Protein AF-A0A2V1E0P8-F1 (afdb_monomer)

Secondary structure (DSSP, 8-state):
-PPPP-PPP-----PPPHHHHHHHHHHHHHHHHHHHHHHH-TT--TTSPPHHHHHT-SSHHHHHHHHHHHTTS--S-----------PEEHHHHHTS-SSPPP--SS-TTS--SSTT-HHHHHHHHHTSSS--SEE---TTTS-----SGGGTSTTSTTS---PPP----PPPHHHHHHHHHHHHHHHHHHHHS-------TTPPPBHHHHHHHHHHHHT-TTTTSS---TTTHHHHHHHHHHHHHHHHHTHHHHHHHHHHTT-B-SSHHHHHHHHHHHHHHHIIIIIS---HHHHHHHHHHHHH---SSEEEEEETTEEEEEETTTTEEEETTEEEE-PPPPP-

Structure (mmCIF, N/CA/C/O backbone):
data_AF-A0A2V1E0P8-F1
#
_entry.id   AF-A0A2V1E0P8-F1
#
loop_
_atom_site.group_PDB
_atom_site.id
_atom_site.type_symbol
_atom_site.label_atom_id
_atom_site.label_alt_id
_atom_site.label_comp_id
_atom_site.label_asym_id
_atom_site.label_entity_id
_atom_site.label_seq_id
_atom_site.pdbx_PDB_ins_code
_atom_site.Cartn_x
_atom_site.Cartn_y
_atom_site.Cartn_z
_atom_site.occupancy
_atom_site.B_iso_or_equiv
_atom_site.auth_seq_id
_atom_site.auth_comp_id
_atom_site.auth_asym_id
_atom_site.auth_atom_id
_atom_site.pdbx_PDB_model_num
ATOM 1 N N . MET A 1 1 ? 39.609 23.978 -67.289 1.00 44.44 1 MET A N 1
ATOM 2 C CA . MET A 1 1 ? 39.449 23.777 -65.832 1.00 44.44 1 MET A CA 1
ATOM 3 C C . MET A 1 1 ? 38.015 24.128 -65.465 1.00 44.44 1 MET A C 1
ATOM 5 O O . MET A 1 1 ? 37.629 25.251 -65.765 1.00 44.44 1 MET A O 1
ATOM 9 N N . PRO A 1 2 ? 37.214 23.199 -64.917 1.00 39.66 2 PRO A N 1
ATOM 10 C CA . PRO A 1 2 ? 35.843 23.496 -64.511 1.00 39.66 2 PRO A CA 1
ATOM 11 C C . PRO A 1 2 ? 35.827 24.221 -63.148 1.00 39.66 2 PRO A C 1
ATOM 13 O O . PRO A 1 2 ? 36.823 24.153 -62.417 1.00 39.66 2 PRO A O 1
ATOM 16 N N . PRO A 1 3 ? 34.738 24.928 -62.792 1.00 48.72 3 PRO A N 1
ATOM 17 C CA . PRO A 1 3 ? 34.651 25.651 -61.532 1.00 48.72 3 PRO A CA 1
ATOM 18 C C . PRO A 1 3 ? 34.477 24.669 -60.370 1.00 48.72 3 PRO A C 1
ATOM 20 O O . PRO A 1 3 ? 33.721 23.707 -60.460 1.00 48.72 3 PRO A O 1
ATOM 23 N N . ARG A 1 4 ? 35.198 24.916 -59.272 1.00 48.12 4 ARG A N 1
ATOM 24 C CA . ARG A 1 4 ? 35.066 24.164 -58.020 1.00 48.12 4 ARG A CA 1
ATOM 25 C C . ARG A 1 4 ? 33.712 24.459 -57.377 1.00 48.12 4 ARG A C 1
ATOM 27 O O . ARG A 1 4 ? 33.455 25.605 -57.004 1.00 48.12 4 ARG A O 1
ATOM 34 N N . ASP A 1 5 ? 32.915 23.414 -57.185 1.00 51.94 5 ASP A N 1
ATOM 35 C CA . ASP A 1 5 ? 31.720 23.438 -56.347 1.00 51.94 5 ASP A CA 1
ATOM 36 C C . ASP A 1 5 ? 32.076 23.860 -54.917 1.00 51.94 5 ASP A C 1
ATOM 38 O O . ASP A 1 5 ? 32.884 23.230 -54.225 1.00 51.94 5 ASP A O 1
ATOM 42 N N . LYS A 1 6 ? 31.464 24.957 -54.467 1.00 50.69 6 LYS A N 1
ATOM 43 C CA . LYS A 1 6 ? 31.493 25.377 -53.067 1.00 50.69 6 LYS A CA 1
ATOM 44 C C . LYS A 1 6 ? 30.570 24.441 -52.289 1.00 50.69 6 LYS A C 1
ATOM 46 O O . LYS A 1 6 ? 29.354 24.572 -52.369 1.00 50.69 6 LYS A O 1
ATOM 51 N N . LYS A 1 7 ? 31.149 23.499 -51.538 1.00 45.78 7 LYS A N 1
ATOM 52 C CA . LYS A 1 7 ? 30.407 22.716 -50.542 1.00 45.78 7 LYS A CA 1
ATOM 53 C C . LYS A 1 7 ? 29.785 23.671 -49.522 1.00 45.78 7 LYS A C 1
ATOM 55 O O . LYS A 1 7 ? 30.507 24.384 -48.827 1.00 45.78 7 LYS A O 1
ATOM 60 N N . SER A 1 8 ? 28.458 23.667 -49.444 1.00 39.22 8 SER A N 1
ATOM 61 C CA . SER A 1 8 ? 27.704 24.298 -48.363 1.00 39.22 8 SER A CA 1
ATOM 62 C C . SER A 1 8 ? 28.155 23.720 -47.016 1.00 39.22 8 SER A C 1
ATOM 64 O O . SER A 1 8 ? 28.383 22.508 -46.931 1.00 39.22 8 SER A O 1
ATOM 66 N N . PRO A 1 9 ? 28.301 24.545 -45.966 1.00 38.34 9 PRO A N 1
ATOM 67 C CA . PRO A 1 9 ? 28.671 24.053 -44.649 1.00 38.34 9 PRO A CA 1
ATOM 68 C C . PRO A 1 9 ? 27.561 23.131 -44.139 1.00 38.34 9 PRO A C 1
ATOM 70 O O . PRO A 1 9 ? 26.406 23.541 -44.026 1.00 38.34 9 PRO A O 1
ATOM 73 N N . GLN A 1 10 ? 27.910 21.872 -43.863 1.00 40.19 10 GLN A N 1
ATOM 74 C CA . GLN A 1 10 ? 27.049 20.984 -43.092 1.00 40.19 10 GLN A CA 1
ATOM 75 C C . GLN A 1 10 ? 26.838 21.633 -41.724 1.00 40.19 10 GLN A C 1
ATOM 77 O O . GLN A 1 10 ? 27.786 21.817 -40.961 1.00 40.19 10 GLN A O 1
ATOM 82 N N . LEU A 1 11 ? 25.593 22.023 -41.451 1.00 33.50 11 LEU A N 1
ATOM 83 C CA . LEU A 1 11 ? 25.146 22.415 -40.124 1.00 33.50 11 LEU A CA 1
ATOM 84 C C . LEU A 1 11 ? 25.342 21.210 -39.206 1.00 33.50 11 LEU A C 1
ATOM 86 O O . LEU A 1 11 ? 24.608 20.228 -39.296 1.00 33.50 11 LEU A O 1
ATOM 90 N N . SER A 1 12 ? 26.371 21.293 -38.364 1.00 40.06 12 SER A N 1
ATOM 91 C CA . SER A 1 12 ? 26.571 20.405 -37.228 1.00 40.06 12 SER A CA 1
ATOM 92 C C . SER A 1 12 ? 25.287 20.416 -36.408 1.00 40.06 12 SER A C 1
ATOM 94 O O . SER A 1 12 ? 24.910 21.451 -35.858 1.00 40.06 12 SER A O 1
ATOM 96 N N . THR A 1 13 ? 24.588 19.287 -36.367 1.00 38.19 13 THR A N 1
ATOM 97 C CA . THR A 1 13 ? 23.489 19.048 -35.436 1.00 38.19 13 THR A CA 1
ATOM 98 C C . THR A 1 13 ? 24.049 19.208 -34.031 1.00 38.19 13 THR A C 1
ATOM 100 O O . THR A 1 13 ? 24.744 18.326 -33.540 1.00 38.19 13 THR A O 1
ATOM 103 N N . CYS A 1 14 ? 23.818 20.370 -33.413 1.00 38.59 14 CYS A N 1
ATOM 104 C CA . CYS A 1 14 ? 24.026 20.557 -31.985 1.00 38.59 14 CYS A CA 1
ATOM 105 C C . CYS A 1 14 ? 23.161 19.522 -31.270 1.00 38.59 14 CYS A C 1
ATOM 107 O O . CYS A 1 14 ? 21.942 19.682 -31.185 1.00 38.59 14 CYS A O 1
ATOM 109 N N . GLU A 1 15 ? 23.785 18.444 -30.805 1.00 47.19 15 GLU A N 1
ATOM 110 C CA . GLU A 1 15 ? 23.153 17.523 -29.878 1.00 47.19 15 GLU A CA 1
ATOM 111 C C . GLU A 1 15 ? 22.715 18.335 -28.659 1.00 47.19 15 GLU A C 1
ATOM 113 O O . GLU A 1 15 ? 23.483 19.111 -28.081 1.00 47.19 15 GLU A O 1
ATOM 118 N N . LEU A 1 16 ? 21.426 18.244 -28.334 1.00 50.78 16 LEU A N 1
ATOM 119 C CA . LEU A 1 16 ? 20.893 18.868 -27.13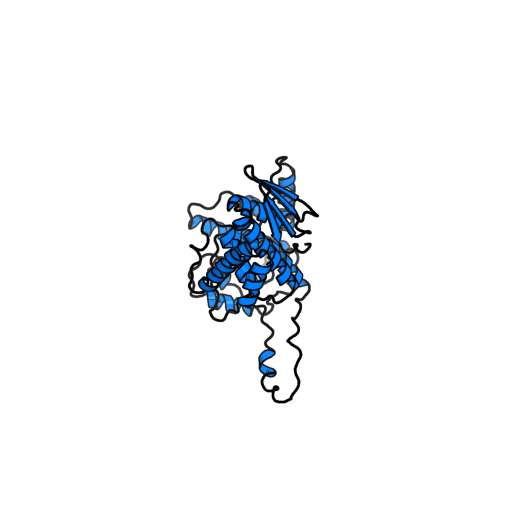1 1.00 50.78 16 LEU A CA 1
ATOM 120 C C . LEU A 1 16 ? 21.644 18.291 -25.923 1.00 50.78 16 LEU A C 1
ATOM 122 O O . LEU A 1 16 ? 22.006 17.113 -25.956 1.00 50.78 16 LEU A O 1
ATOM 126 N N . PRO A 1 17 ? 21.829 19.066 -24.839 1.00 62.75 17 PRO A N 1
ATOM 127 C CA . PRO A 1 17 ? 22.344 18.520 -23.590 1.00 62.75 17 PRO A CA 1
ATOM 128 C C . PRO A 1 17 ? 21.590 17.223 -23.236 1.00 62.75 17 PRO A C 1
ATOM 130 O O . PRO A 1 17 ? 20.356 17.238 -23.303 1.00 62.75 17 PRO A O 1
ATOM 133 N N . PRO A 1 18 ? 22.274 16.120 -22.875 1.00 56.81 18 PRO A N 1
ATOM 134 C CA . PRO A 1 18 ? 21.654 14.800 -22.692 1.00 56.81 18 PRO A CA 1
ATOM 135 C C . PRO A 1 18 ? 20.375 14.814 -21.834 1.00 56.81 18 PRO A C 1
ATOM 137 O O . PRO A 1 18 ? 19.358 14.217 -22.195 1.00 56.81 18 PRO A O 1
ATOM 140 N N . LEU A 1 19 ? 20.372 15.618 -20.766 1.00 51.78 19 LEU A N 1
ATOM 141 C CA . LEU A 1 19 ? 19.238 15.808 -19.851 1.00 51.78 19 LEU A CA 1
ATOM 142 C C . LEU A 1 19 ? 17.989 16.417 -20.523 1.00 51.78 19 LEU A C 1
ATOM 144 O O . LEU A 1 19 ? 16.856 16.071 -20.185 1.00 51.78 19 LEU A O 1
ATOM 148 N N . LEU A 1 20 ? 18.177 17.303 -21.504 1.00 66.31 20 LEU A N 1
ATOM 149 C CA . LEU A 1 20 ? 17.088 17.932 -22.256 1.00 66.31 20 LEU A CA 1
ATOM 150 C C . LEU A 1 20 ? 16.448 16.948 -23.247 1.00 66.31 20 LEU A C 1
ATOM 152 O O . LEU A 1 20 ? 15.238 16.996 -23.481 1.00 66.31 20 LEU A O 1
ATOM 156 N N . GLY A 1 21 ? 17.252 16.044 -23.815 1.00 69.50 21 GLY A N 1
ATOM 157 C CA . GLY A 1 21 ? 16.774 14.961 -24.674 1.00 69.50 21 GLY A CA 1
ATOM 158 C C . GLY A 1 21 ? 15.903 13.964 -23.908 1.00 69.50 21 GLY A C 1
ATOM 159 O O . GLY A 1 21 ? 14.797 13.643 -24.352 1.00 69.50 21 GLY A O 1
ATOM 160 N N . ALA A 1 22 ? 16.358 13.544 -22.724 1.00 60.09 22 ALA A N 1
ATOM 161 C CA . ALA A 1 22 ? 15.647 12.605 -21.859 1.00 60.09 22 ALA A CA 1
ATOM 162 C C . ALA A 1 22 ? 14.268 13.129 -21.423 1.00 60.09 22 ALA A C 1
ATOM 164 O O . ALA A 1 22 ? 13.257 12.448 -21.614 1.00 60.09 22 ALA A O 1
ATOM 165 N N . TRP A 1 23 ? 14.202 14.367 -20.917 1.00 73.56 23 TRP A N 1
ATOM 166 C CA . TRP A 1 23 ? 12.941 14.982 -20.491 1.00 73.56 23 TRP A CA 1
ATOM 167 C C . TRP A 1 23 ? 11.948 15.151 -21.646 1.00 73.56 23 TRP A C 1
ATOM 169 O O . TRP A 1 23 ? 10.784 14.777 -21.522 1.00 73.56 23 TRP A O 1
ATOM 179 N N . ARG A 1 24 ? 12.393 15.649 -22.806 1.00 73.50 24 ARG A N 1
ATOM 180 C CA . ARG A 1 24 ? 11.510 15.788 -23.977 1.00 73.50 24 ARG A CA 1
ATOM 181 C C . ARG A 1 24 ? 10.980 14.446 -24.462 1.00 73.50 24 ARG A C 1
ATOM 183 O O . ARG A 1 24 ? 9.808 14.350 -24.814 1.00 73.50 24 ARG A O 1
ATOM 190 N N . SER A 1 25 ? 11.834 13.425 -24.487 1.00 71.44 25 SER A N 1
ATOM 191 C CA . SER A 1 25 ? 11.441 12.065 -24.856 1.00 71.44 25 SER A CA 1
ATOM 192 C C . SER A 1 25 ? 10.357 11.538 -23.916 1.00 71.44 25 SER A C 1
ATOM 194 O O . SER A 1 25 ? 9.328 11.045 -24.374 1.00 71.44 25 SER A O 1
ATOM 196 N N . LEU A 1 26 ? 10.536 11.738 -22.609 1.00 64.25 26 LEU A N 1
ATOM 197 C CA . LEU A 1 26 ? 9.564 11.376 -21.584 1.00 64.25 26 LEU A CA 1
ATOM 198 C C . LEU A 1 26 ? 8.222 12.089 -21.776 1.00 64.25 26 LEU A C 1
ATOM 200 O O . LEU A 1 26 ? 7.204 11.421 -21.927 1.00 64.25 26 LEU A O 1
ATOM 204 N N . VAL A 1 27 ? 8.230 13.424 -21.849 1.00 72.44 27 VAL A N 1
ATOM 205 C CA . VAL A 1 27 ? 7.020 14.237 -22.047 1.00 72.44 27 VAL A CA 1
ATOM 206 C C . VAL A 1 27 ? 6.286 13.821 -23.318 1.00 72.44 27 VAL A C 1
ATOM 208 O O . VAL A 1 27 ? 5.077 13.621 -23.288 1.00 72.44 27 VAL A O 1
ATOM 211 N N . ASN A 1 28 ? 7.003 13.624 -24.427 1.00 75.25 28 ASN A N 1
ATOM 212 C CA . ASN A 1 28 ? 6.389 13.207 -25.687 1.00 75.25 28 ASN A CA 1
ATOM 213 C C . ASN A 1 28 ? 5.738 11.822 -25.592 1.00 75.25 28 ASN A C 1
ATOM 215 O O . ASN A 1 28 ? 4.639 11.639 -26.112 1.00 75.25 28 ASN A O 1
ATOM 219 N N . ARG A 1 29 ? 6.390 10.850 -24.938 1.00 64.88 29 ARG A N 1
ATOM 220 C CA . ARG A 1 29 ? 5.810 9.513 -24.739 1.00 64.88 29 ARG A CA 1
ATOM 221 C C . ARG A 1 29 ? 4.586 9.560 -23.829 1.00 64.88 29 ARG A C 1
ATOM 223 O O . ARG A 1 29 ? 3.588 8.934 -24.168 1.00 64.88 29 ARG A O 1
ATOM 230 N N . SER A 1 30 ? 4.639 10.322 -22.736 1.00 66.44 30 SER A N 1
ATOM 231 C CA . SER A 1 30 ? 3.510 10.490 -21.814 1.00 66.44 30 SER A CA 1
ATOM 232 C C . SER A 1 30 ? 2.310 11.143 -22.495 1.00 66.44 30 SER A C 1
ATOM 234 O O . SER A 1 30 ? 1.208 10.617 -22.404 1.00 66.44 30 SER A O 1
ATOM 236 N N . VAL A 1 31 ? 2.522 12.232 -23.242 1.00 73.06 31 VAL A N 1
ATOM 237 C CA . VAL A 1 31 ? 1.452 12.912 -23.993 1.00 73.06 31 VAL A CA 1
ATOM 238 C C . VAL A 1 31 ? 0.830 11.972 -25.021 1.00 73.06 31 VAL A C 1
ATOM 240 O O . VAL A 1 31 ? -0.387 11.834 -25.059 1.00 73.06 31 VAL A O 1
ATOM 243 N N . LYS A 1 32 ? 1.653 11.261 -25.801 1.00 70.88 32 LYS A N 1
ATOM 244 C CA . LYS A 1 32 ? 1.159 10.310 -26.805 1.00 70.88 32 LYS A CA 1
ATOM 245 C C . LYS A 1 32 ? 0.364 9.160 -26.176 1.00 70.88 32 LYS A C 1
ATOM 247 O O . LYS A 1 32 ? -0.640 8.736 -26.739 1.00 70.88 32 LYS A O 1
ATOM 252 N N . ALA A 1 33 ? 0.804 8.652 -25.023 1.00 62.81 33 ALA A N 1
ATOM 253 C CA . ALA A 1 33 ? 0.063 7.638 -24.279 1.00 62.81 33 ALA A CA 1
ATOM 254 C C . ALA A 1 33 ? -1.286 8.187 -23.787 1.00 62.81 33 ALA A C 1
ATOM 256 O O . ALA A 1 33 ? -2.304 7.531 -23.960 1.00 62.81 33 ALA A O 1
ATOM 257 N N . TRP A 1 34 ? -1.326 9.411 -23.252 1.00 67.31 34 TRP A N 1
ATOM 258 C CA . TRP A 1 34 ? -2.575 10.049 -22.821 1.00 67.31 34 TRP A CA 1
ATOM 259 C C . TRP A 1 34 ? -3.548 10.327 -23.967 1.00 67.31 34 TRP A C 1
ATOM 261 O O . TRP A 1 34 ? -4.755 10.181 -23.789 1.00 67.31 34 TRP A O 1
ATOM 271 N N . GLU A 1 35 ? -3.049 10.720 -25.138 1.00 71.69 35 GLU A N 1
ATOM 272 C CA . GLU A 1 35 ? -3.872 10.887 -26.337 1.00 71.69 35 GLU A CA 1
ATOM 273 C C . GLU A 1 35 ? -4.506 9.566 -26.778 1.00 71.69 35 GLU A C 1
ATOM 275 O O . GLU A 1 35 ? -5.690 9.559 -27.111 1.00 71.69 35 GLU A O 1
ATOM 280 N N . ALA A 1 36 ? -3.752 8.461 -26.723 1.00 65.44 36 ALA A N 1
ATOM 281 C CA . ALA A 1 36 ? -4.276 7.126 -27.004 1.00 65.44 36 ALA A CA 1
ATOM 282 C C . ALA A 1 36 ? -5.389 6.746 -26.012 1.00 65.44 36 ALA A C 1
ATOM 284 O O . ALA A 1 36 ? -6.505 6.465 -26.449 1.00 65.44 36 ALA A O 1
ATOM 285 N N . ILE A 1 37 ? -5.144 6.897 -24.701 1.00 58.56 37 ILE A N 1
ATOM 286 C CA . ILE A 1 37 ? -6.145 6.645 -23.644 1.00 58.56 37 ILE A CA 1
ATOM 287 C C . ILE A 1 37 ? -7.417 7.459 -23.902 1.00 58.56 37 ILE A C 1
ATOM 289 O O . ILE A 1 37 ? -8.522 6.931 -23.857 1.00 58.56 37 ILE A O 1
ATOM 293 N N . ARG A 1 38 ? -7.273 8.753 -24.209 1.00 67.44 38 ARG A N 1
ATOM 294 C CA . ARG A 1 38 ? -8.406 9.641 -24.511 1.00 67.44 38 ARG A CA 1
ATOM 295 C C . ARG A 1 38 ? -9.171 9.263 -25.769 1.00 67.44 38 ARG A C 1
ATOM 297 O O . ARG A 1 38 ? -10.346 9.591 -25.864 1.00 67.44 38 ARG A O 1
ATOM 304 N N . SER A 1 39 ? -8.502 8.678 -26.756 1.00 70.38 39 SER A N 1
ATOM 305 C CA . SER A 1 39 ? -9.160 8.243 -27.988 1.00 70.38 39 SER A CA 1
ATOM 306 C C . SER A 1 39 ? -9.946 6.945 -27.806 1.00 70.38 39 SER A C 1
ATOM 308 O O . SER A 1 39 ? -10.894 6.706 -28.547 1.00 70.38 39 SER A O 1
ATOM 310 N N . GLU A 1 40 ? -9.564 6.135 -26.818 1.00 67.44 40 GLU A N 1
ATOM 311 C CA . GLU A 1 40 ? -10.164 4.831 -26.521 1.00 67.44 40 GLU A CA 1
ATOM 312 C C . GLU A 1 40 ? -11.227 4.911 -25.412 1.00 67.44 40 GLU A C 1
ATOM 314 O O . GLU A 1 40 ? -12.132 4.079 -25.367 1.00 67.44 40 GLU A O 1
ATOM 319 N N . HIS A 1 41 ? -11.164 5.930 -24.547 1.00 61.84 41 HIS A N 1
ATOM 320 C CA . HIS A 1 41 ? -12.074 6.106 -23.417 1.00 61.84 41 HIS A CA 1
ATOM 321 C C . HIS A 1 41 ? -12.677 7.518 -23.376 1.00 61.84 41 HIS A C 1
ATOM 323 O O . HIS A 1 41 ? -11.974 8.503 -23.155 1.00 61.84 41 HIS A O 1
ATOM 329 N N . ASP A 1 42 ? -14.006 7.615 -23.485 1.00 61.12 42 ASP A N 1
ATOM 330 C CA . ASP A 1 42 ? -14.749 8.891 -23.460 1.00 61.12 42 ASP A CA 1
ATOM 331 C C . ASP A 1 42 ? -14.678 9.635 -22.107 1.00 61.12 42 ASP A C 1
ATOM 333 O O . ASP A 1 42 ? -15.036 10.810 -22.015 1.00 61.12 42 ASP A O 1
ATOM 337 N N . SER A 1 43 ? -14.208 8.979 -21.041 1.00 53.72 43 SER A N 1
ATOM 338 C CA . SER A 1 43 ? -14.239 9.478 -19.660 1.00 53.72 43 SER A CA 1
ATOM 339 C C . SER A 1 43 ? -12.850 9.627 -19.028 1.00 53.72 43 SER A C 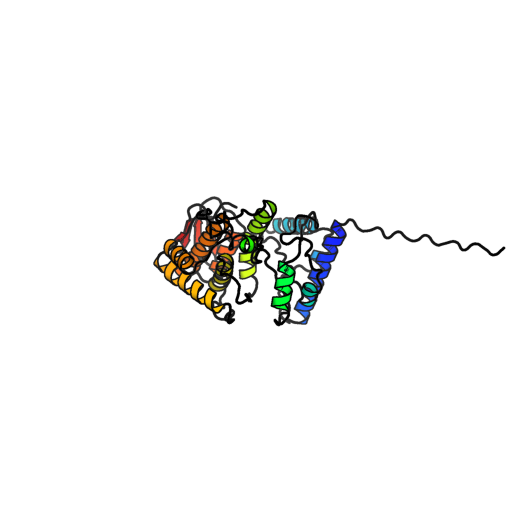1
ATOM 341 O O . SER A 1 43 ? -12.646 9.240 -17.875 1.00 53.72 43 SER A O 1
ATOM 343 N N . VAL A 1 44 ? -11.866 10.160 -19.758 1.00 52.62 44 VAL A N 1
ATOM 344 C CA . VAL A 1 44 ? -10.546 10.423 -19.158 1.00 52.62 44 VAL A CA 1
ATOM 345 C C . VAL A 1 44 ? -10.651 11.524 -18.099 1.00 52.62 44 VAL A C 1
ATOM 347 O O . VAL A 1 44 ? -11.242 12.575 -18.368 1.00 52.62 44 VAL A O 1
ATOM 350 N N . PRO A 1 45 ? -10.061 11.335 -16.906 1.00 50.62 45 PRO A N 1
ATOM 351 C CA . PRO A 1 45 ? -10.157 12.320 -15.844 1.00 50.62 45 PRO A CA 1
ATOM 352 C C . PRO A 1 45 ? -9.558 13.680 -16.230 1.00 50.62 45 PRO A C 1
ATOM 354 O O . PRO A 1 45 ? -8.433 13.779 -16.721 1.00 50.62 45 PRO A O 1
ATOM 357 N N . SER A 1 46 ? -10.287 14.757 -15.931 1.00 51.50 46 SER A N 1
ATOM 358 C CA . SER A 1 46 ? -9.900 16.145 -16.232 1.00 51.50 46 SER A CA 1
ATOM 359 C C . SER A 1 46 ? -8.700 16.667 -15.430 1.00 51.50 46 SER A C 1
ATOM 361 O O . SER A 1 46 ? -8.289 17.808 -15.626 1.00 51.50 46 SER A O 1
ATOM 363 N N . HIS A 1 47 ? -8.166 15.869 -14.501 1.00 52.72 47 HIS A N 1
ATOM 364 C CA . HIS A 1 47 ? -7.086 16.252 -13.590 1.00 52.72 47 HIS A CA 1
ATOM 365 C C . HIS A 1 47 ? -5.688 15.863 -14.088 1.00 52.72 47 HIS A C 1
ATOM 367 O O . HIS A 1 47 ? -4.708 16.102 -13.382 1.00 52.72 47 HIS A O 1
ATOM 373 N N . LEU A 1 48 ? -5.565 15.267 -15.281 1.00 56.84 48 LEU A N 1
ATOM 374 C CA . LEU A 1 48 ? -4.248 15.036 -15.868 1.00 56.84 48 LEU A CA 1
ATOM 375 C C . LEU A 1 48 ? -3.538 16.382 -16.095 1.00 56.84 48 LEU A C 1
ATOM 377 O O . LEU A 1 48 ? -4.177 17.335 -16.557 1.00 56.84 48 LEU A O 1
ATOM 381 N N . PRO A 1 49 ? -2.225 16.479 -15.801 1.00 61.59 49 PRO A N 1
ATOM 382 C CA . PRO A 1 49 ? -1.428 17.640 -16.165 1.00 61.59 49 PRO A CA 1
ATOM 383 C C . PRO A 1 49 ? -1.692 17.996 -17.623 1.00 61.59 49 PRO A C 1
ATOM 385 O O . PRO A 1 49 ? -1.588 17.135 -18.499 1.00 61.59 49 PRO A O 1
ATOM 388 N N . SER A 1 50 ? -2.043 19.253 -17.900 1.00 67.88 50 SER A N 1
ATOM 389 C CA . SER A 1 50 ? -2.222 19.659 -19.289 1.00 67.88 50 SER A CA 1
ATOM 390 C C . SER A 1 50 ? -0.914 19.408 -20.041 1.00 67.88 50 SER A C 1
ATOM 392 O O . SER A 1 50 ? 0.178 19.614 -19.509 1.00 67.88 50 SER A O 1
ATOM 394 N N . GLU A 1 51 ? -1.006 18.957 -21.290 1.00 75.81 51 GLU A N 1
ATOM 395 C CA . GLU A 1 51 ? 0.160 18.828 -22.170 1.00 75.81 51 GLU A CA 1
ATOM 396 C C . GLU A 1 51 ? 1.008 20.112 -22.148 1.00 75.81 51 GLU A C 1
ATOM 398 O O . GLU A 1 51 ? 2.238 20.058 -22.104 1.00 75.81 51 GLU A O 1
ATOM 403 N N . ALA A 1 52 ? 0.336 21.268 -22.091 1.00 76.75 52 ALA A N 1
ATOM 404 C CA . ALA A 1 52 ? 0.958 22.572 -21.923 1.00 76.75 52 ALA A CA 1
ATOM 405 C C . ALA A 1 52 ? 1.820 22.650 -20.654 1.00 76.75 52 ALA A C 1
ATOM 407 O O . ALA A 1 52 ? 2.956 23.110 -20.731 1.00 76.75 52 ALA A O 1
ATOM 408 N N . LEU A 1 53 ? 1.332 22.156 -19.510 1.00 76.38 53 LEU A N 1
ATOM 409 C CA . LEU A 1 53 ? 2.105 22.117 -18.272 1.00 76.38 53 LEU A CA 1
ATOM 410 C C . LEU A 1 53 ? 3.387 21.297 -18.454 1.00 76.38 53 LEU A C 1
ATOM 412 O O . LEU A 1 53 ? 4.459 21.812 -18.176 1.00 76.38 53 LEU A O 1
ATOM 416 N N . LEU A 1 54 ? 3.322 20.076 -18.995 1.00 76.50 54 LEU A N 1
ATOM 417 C CA . LEU A 1 54 ? 4.526 19.252 -19.182 1.00 76.50 54 LEU A CA 1
ATOM 418 C C . LEU A 1 54 ? 5.527 19.859 -20.173 1.00 76.50 54 LEU A C 1
ATOM 420 O O . LEU A 1 54 ? 6.737 19.825 -19.938 1.00 76.50 54 LEU A O 1
ATOM 424 N N . ARG A 1 55 ? 5.035 20.417 -21.285 1.00 82.44 55 ARG A N 1
ATOM 425 C CA . ARG A 1 55 ? 5.879 20.984 -22.348 1.00 82.44 55 ARG A CA 1
ATOM 426 C C . ARG A 1 55 ? 6.538 22.308 -21.969 1.00 82.44 55 ARG A C 1
ATOM 428 O O . ARG A 1 55 ? 7.566 22.642 -22.555 1.00 82.44 55 ARG A O 1
ATOM 435 N N . ASN A 1 56 ? 5.982 23.039 -21.003 1.00 85.06 56 ASN A N 1
ATOM 436 C CA . ASN A 1 56 ? 6.533 24.314 -20.541 1.00 85.06 56 ASN A CA 1
ATOM 437 C C . ASN A 1 56 ? 7.817 24.160 -19.715 1.00 85.06 56 ASN A C 1
ATOM 439 O O . ASN A 1 56 ? 8.529 25.142 -19.504 1.00 85.06 56 ASN A O 1
ATOM 443 N N . HIS A 1 57 ? 8.153 22.944 -19.285 1.00 82.06 57 HIS A N 1
ATOM 444 C CA . HIS A 1 57 ? 9.396 22.679 -18.572 1.00 82.06 57 HIS A CA 1
ATOM 445 C C . HIS A 1 57 ? 10.424 22.031 -19.490 1.00 82.06 57 HIS A C 1
ATOM 447 O O . HIS A 1 57 ? 10.103 21.232 -20.367 1.00 82.06 57 HIS A O 1
ATOM 453 N N . ILE A 1 58 ? 11.690 22.387 -19.284 1.00 81.62 58 ILE A N 1
ATOM 454 C CA . ILE A 1 58 ? 12.829 21.853 -20.045 1.00 81.62 58 ILE A CA 1
ATOM 455 C C . ILE A 1 58 ? 13.528 20.695 -19.324 1.00 81.62 58 ILE A C 1
ATOM 457 O O . ILE A 1 58 ? 14.306 19.973 -19.940 1.00 81.62 58 ILE A O 1
ATOM 461 N N . THR A 1 59 ? 13.242 20.506 -18.035 1.00 74.12 59 THR A N 1
ATOM 462 C CA . THR A 1 59 ? 13.754 19.413 -17.204 1.00 74.12 59 THR A CA 1
ATOM 463 C C . THR A 1 59 ? 12.689 18.981 -16.199 1.00 74.12 59 THR A C 1
ATOM 465 O O . THR A 1 59 ? 11.832 19.782 -15.815 1.00 74.12 59 THR A O 1
ATOM 468 N N . LEU A 1 60 ? 12.789 17.740 -15.710 1.00 68.00 60 LEU A N 1
ATOM 469 C CA . LEU A 1 60 ? 11.958 17.248 -14.608 1.00 68.00 60 LEU A CA 1
ATOM 470 C C . LEU A 1 60 ? 12.110 18.131 -13.361 1.00 68.00 60 LEU A C 1
ATOM 472 O O . LEU A 1 60 ? 11.123 18.464 -12.718 1.00 68.00 60 LEU A O 1
ATOM 476 N N . SER A 1 61 ? 13.338 18.553 -13.046 1.00 66.25 61 SER A N 1
ATOM 477 C CA . SER A 1 61 ? 13.629 19.463 -11.932 1.00 66.25 61 SER A CA 1
ATOM 478 C C . SER A 1 61 ? 12.822 20.759 -12.015 1.00 66.25 61 SER A C 1
ATOM 480 O O . SER A 1 61 ? 12.242 21.180 -11.018 1.00 66.25 61 SER A O 1
ATOM 482 N N . ALA A 1 62 ? 12.775 21.381 -13.199 1.00 74.56 62 ALA A N 1
ATOM 483 C CA . ALA A 1 62 ? 12.032 22.618 -13.417 1.00 74.56 62 ALA A CA 1
ATOM 484 C C . ALA A 1 62 ? 10.520 22.398 -13.288 1.00 74.56 62 ALA A C 1
ATOM 486 O O . ALA A 1 62 ? 9.843 23.225 -12.687 1.00 74.56 62 ALA A O 1
ATOM 487 N N . PHE A 1 63 ? 10.009 21.273 -13.799 1.00 77.19 63 PHE A N 1
ATOM 488 C CA . PHE A 1 63 ? 8.612 20.886 -13.607 1.00 77.19 63 PHE A CA 1
ATOM 489 C C . PHE A 1 63 ? 8.272 20.730 -12.119 1.00 77.19 63 PHE A C 1
ATOM 491 O O . PHE A 1 63 ? 7.329 21.349 -11.632 1.00 77.19 63 PHE A O 1
ATOM 498 N N . LEU A 1 64 ? 9.063 19.940 -11.384 1.00 69.38 64 LEU A N 1
ATOM 499 C CA . LEU A 1 64 ? 8.815 19.653 -9.970 1.00 69.38 64 LEU A CA 1
ATOM 500 C C . LEU A 1 64 ? 8.904 20.923 -9.114 1.00 69.38 64 LEU A C 1
ATOM 502 O O . LEU A 1 64 ? 8.096 21.101 -8.209 1.00 69.38 64 LEU A O 1
ATOM 506 N N . ALA A 1 65 ? 9.844 21.824 -9.420 1.00 69.69 65 ALA A N 1
ATOM 507 C CA . ALA A 1 65 ? 9.974 23.109 -8.737 1.00 69.69 65 ALA A CA 1
ATOM 508 C C . ALA A 1 65 ? 8.734 23.991 -8.940 1.00 69.69 65 ALA A C 1
ATOM 510 O O . ALA A 1 65 ? 8.146 24.451 -7.968 1.00 69.69 65 ALA A O 1
ATOM 511 N N . THR A 1 66 ? 8.279 24.164 -10.186 1.00 71.56 66 THR A N 1
ATOM 512 C CA . THR A 1 66 ? 7.076 24.959 -10.469 1.00 71.56 66 THR A CA 1
ATOM 513 C C . THR A 1 66 ? 5.829 24.349 -9.845 1.00 71.56 66 THR A C 1
ATOM 515 O O . THR A 1 66 ? 5.002 25.075 -9.298 1.00 71.56 66 THR A O 1
ATOM 518 N N . TYR A 1 67 ? 5.693 23.026 -9.873 1.00 64.06 67 TYR A N 1
ATOM 519 C CA . TYR A 1 67 ? 4.565 22.357 -9.236 1.00 64.06 67 TYR A CA 1
ATOM 520 C C . TYR A 1 67 ? 4.553 22.593 -7.713 1.00 64.06 67 TYR A C 1
ATOM 522 O O . TYR A 1 67 ? 3.525 22.976 -7.152 1.00 64.06 67 TYR A O 1
ATOM 530 N N . ASN A 1 68 ? 5.712 22.467 -7.059 1.00 61.16 68 ASN A N 1
ATOM 531 C CA . ASN A 1 68 ? 5.861 22.753 -5.631 1.00 61.16 68 ASN A CA 1
ATOM 532 C C . ASN A 1 68 ? 5.574 24.230 -5.300 1.00 61.16 68 ASN A C 1
ATOM 534 O O . ASN A 1 68 ? 4.901 24.507 -4.308 1.00 61.16 68 ASN A O 1
ATOM 538 N N . ASP A 1 69 ? 5.992 25.175 -6.145 1.00 63.97 69 ASP A N 1
ATOM 539 C CA . ASP A 1 69 ? 5.741 26.606 -5.933 1.00 63.97 69 ASP A CA 1
ATOM 540 C C . ASP A 1 69 ? 4.262 26.970 -6.111 1.00 63.97 69 ASP A C 1
ATOM 542 O O . ASP A 1 69 ? 3.695 27.701 -5.296 1.00 63.97 69 ASP A O 1
ATOM 546 N N . THR A 1 70 ? 3.593 26.415 -7.125 1.00 59.38 70 THR A N 1
ATOM 547 C CA . THR A 1 70 ? 2.167 26.695 -7.385 1.00 59.38 70 THR A CA 1
ATOM 548 C C . THR A 1 70 ? 1.290 26.214 -6.221 1.00 59.38 70 THR A C 1
ATOM 550 O O . THR A 1 70 ? 0.303 26.865 -5.874 1.00 59.38 70 THR A O 1
ATOM 553 N N . SER A 1 71 ? 1.712 25.140 -5.542 1.00 50.28 71 SER A N 1
ATOM 554 C CA . SER A 1 71 ? 1.049 24.577 -4.357 1.00 50.28 71 SER A CA 1
ATOM 555 C C . SER A 1 71 ? 1.191 25.412 -3.073 1.00 50.28 71 SER A C 1
ATOM 557 O O . SER A 1 71 ? 0.527 25.136 -2.077 1.00 50.28 71 SER A O 1
ATOM 559 N N . SER A 1 72 ? 2.038 26.447 -3.069 1.00 48.94 72 SER A N 1
ATOM 560 C CA . SER A 1 72 ? 2.303 27.273 -1.879 1.00 48.94 72 SER A CA 1
ATOM 561 C C . SER A 1 72 ? 1.399 28.510 -1.752 1.00 48.94 72 SER A C 1
ATOM 563 O O . SER A 1 72 ? 1.437 29.198 -0.734 1.00 48.94 72 SER A O 1
ATOM 565 N N . SER A 1 73 ? 0.556 28.776 -2.757 1.00 52.28 73 SER A N 1
ATOM 566 C CA . SER A 1 73 ? -0.270 29.991 -2.841 1.00 52.28 73 SER A CA 1
ATOM 567 C C . SER A 1 73 ? -1.756 29.799 -2.497 1.00 52.28 73 SER A C 1
ATOM 569 O O . SER A 1 73 ? -2.470 30.790 -2.339 1.00 52.28 73 SER A O 1
ATOM 571 N N . SER A 1 74 ? -2.232 28.560 -2.317 1.00 50.97 74 SER A N 1
ATOM 572 C CA . SER A 1 74 ? -3.597 28.277 -1.855 1.00 50.97 74 SER A CA 1
ATOM 573 C C . SER A 1 74 ? -3.614 28.028 -0.347 1.00 50.97 74 SER A C 1
ATOM 575 O O . SER A 1 74 ? -3.121 27.013 0.134 1.00 50.97 74 SER A O 1
ATOM 577 N N . SER A 1 75 ? -4.213 28.943 0.408 1.00 50.81 75 SER A N 1
ATOM 578 C CA . SER A 1 75 ? -4.377 28.877 1.866 1.00 50.81 75 SER A CA 1
ATOM 579 C C . SER A 1 75 ? -5.437 27.871 2.352 1.00 50.81 75 SER A C 1
ATOM 581 O O . SER A 1 75 ? -5.816 27.916 3.522 1.00 50.81 75 SER A O 1
ATOM 583 N N . SER A 1 76 ? -5.930 26.965 1.498 1.00 50.66 76 SER A N 1
ATOM 584 C CA . SER A 1 76 ? -6.795 25.865 1.935 1.00 50.66 76 SER A CA 1
ATOM 585 C C . SER A 1 76 ? -5.943 24.675 2.367 1.00 50.66 76 SER A C 1
ATOM 587 O O . SER A 1 76 ? -5.069 24.232 1.628 1.00 50.66 76 SER A O 1
ATOM 589 N N . SER A 1 77 ? -6.216 24.152 3.560 1.00 41.47 77 SER A N 1
ATOM 590 C CA . SER A 1 77 ? -5.515 23.066 4.262 1.00 41.47 77 SER A CA 1
ATOM 591 C C . SER A 1 77 ? -5.611 21.681 3.602 1.00 41.47 77 SER A C 1
ATOM 593 O O . SER A 1 77 ? -5.574 20.665 4.287 1.00 41.47 77 SER A O 1
ATOM 595 N N . THR A 1 78 ? -5.773 21.614 2.287 1.00 39.47 78 THR A N 1
ATOM 596 C CA . THR A 1 78 ? -5.697 20.372 1.521 1.00 39.47 78 THR A CA 1
ATOM 597 C C . THR A 1 78 ? -4.228 20.018 1.332 1.00 39.47 78 THR A C 1
ATOM 599 O O . THR A 1 78 ? -3.481 20.793 0.728 1.00 39.47 78 THR A O 1
ATOM 602 N N . SER A 1 79 ? -3.822 18.882 1.894 1.00 43.59 79 SER A N 1
ATOM 603 C CA . SER A 1 79 ? -2.476 18.312 1.844 1.00 43.59 79 SER A CA 1
ATOM 604 C C . SER A 1 79 ? -1.840 18.434 0.453 1.00 43.59 79 SER A C 1
ATOM 606 O O . SER A 1 79 ? -2.474 18.253 -0.594 1.00 43.59 79 SER A O 1
ATOM 608 N N . LYS A 1 80 ? -0.562 18.827 0.437 1.00 46.31 80 LYS A N 1
ATOM 609 C CA . LYS A 1 80 ? 0.209 19.116 -0.778 1.00 46.31 80 LYS A CA 1
ATOM 610 C C . LYS A 1 80 ? 0.477 17.811 -1.529 1.00 46.31 80 LYS A C 1
ATOM 612 O O . LYS A 1 80 ? 1.473 17.142 -1.279 1.00 46.31 80 LYS A O 1
ATOM 617 N N . LYS A 1 81 ? -0.393 17.442 -2.470 1.00 48.03 81 LYS A N 1
ATOM 618 C CA . LYS A 1 81 ? -0.205 16.227 -3.277 1.00 48.03 81 LYS A CA 1
ATOM 619 C C . LYS A 1 81 ? 0.938 16.422 -4.268 1.00 48.03 81 LYS A C 1
ATOM 621 O O . LYS A 1 81 ? 0.767 17.120 -5.269 1.00 48.03 81 LYS A O 1
ATOM 626 N N . ALA A 1 82 ? 2.091 15.813 -3.988 1.00 45.75 82 ALA A N 1
ATOM 627 C CA . ALA A 1 82 ? 3.198 15.710 -4.934 1.00 45.75 82 ALA A CA 1
ATOM 628 C C . ALA A 1 82 ? 2.686 15.155 -6.280 1.00 45.75 82 ALA A C 1
ATOM 630 O O . ALA A 1 82 ? 1.818 14.278 -6.287 1.00 45.75 82 ALA A O 1
ATOM 631 N N . PRO A 1 83 ? 3.185 15.650 -7.425 1.00 42.72 83 PRO A N 1
ATOM 632 C CA . PRO A 1 83 ? 2.728 15.172 -8.715 1.00 42.72 83 PRO A CA 1
ATOM 633 C C . PRO A 1 83 ? 3.231 13.742 -8.886 1.00 42.72 83 PRO A C 1
ATOM 635 O O . PRO A 1 83 ? 4.431 13.492 -9.019 1.00 42.72 83 PRO A O 1
ATOM 638 N N . LEU A 1 84 ? 2.302 12.799 -8.861 1.00 40.38 84 LEU A N 1
ATOM 639 C CA . LEU A 1 84 ? 2.592 11.408 -9.140 1.00 40.38 84 LEU A CA 1
ATOM 640 C C . LEU A 1 84 ? 2.600 11.204 -10.641 1.00 40.38 84 LEU A C 1
ATOM 642 O O . LEU A 1 84 ? 1.589 11.334 -11.329 1.00 40.38 84 LEU A O 1
ATOM 646 N N . PHE A 1 85 ? 3.780 10.896 -11.149 1.00 47.50 85 PHE A N 1
ATOM 647 C CA . PHE A 1 85 ? 3.945 10.486 -12.523 1.00 47.50 85 PHE A CA 1
ATOM 648 C C . PHE A 1 85 ? 3.862 8.974 -12.604 1.00 47.50 85 PHE A C 1
ATOM 650 O O . PHE A 1 85 ? 4.828 8.276 -12.303 1.00 47.50 85 PHE A O 1
ATOM 657 N N . PHE A 1 86 ? 2.722 8.470 -13.061 1.00 48.75 86 PHE A N 1
ATOM 658 C CA . PHE A 1 86 ? 2.626 7.090 -13.508 1.00 48.75 86 PHE A CA 1
ATOM 659 C C . PHE A 1 86 ? 2.930 7.050 -14.999 1.00 48.75 86 PHE A C 1
ATOM 661 O O . PHE A 1 86 ? 2.143 7.490 -15.840 1.00 48.75 86 PHE A O 1
ATOM 668 N N . PH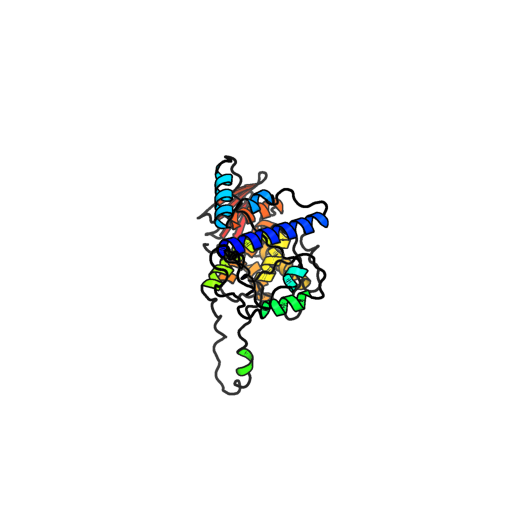E A 1 87 ? 4.130 6.578 -15.331 1.00 51.22 87 PHE A N 1
ATOM 669 C CA . PHE A 1 87 ? 4.503 6.301 -16.710 1.00 51.22 87 PHE A CA 1
ATOM 670 C C . PHE A 1 87 ? 3.880 4.973 -17.120 1.00 51.22 87 PHE A C 1
ATOM 672 O O . PHE A 1 87 ? 4.509 3.923 -17.036 1.00 51.22 87 PHE A O 1
ATOM 679 N N . PHE A 1 88 ? 2.631 5.031 -17.567 1.00 52.47 88 PHE A N 1
ATOM 680 C CA . PHE A 1 88 ? 2.016 3.921 -18.276 1.00 52.47 88 PHE A CA 1
ATOM 681 C C . PHE A 1 88 ? 2.729 3.736 -19.611 1.00 52.47 88 PHE A C 1
ATOM 683 O O . PHE A 1 88 ? 2.917 4.690 -20.374 1.00 52.47 88 PHE A O 1
ATOM 690 N N . GLN A 1 89 ? 3.150 2.509 -19.894 1.00 56.09 89 GLN A N 1
ATOM 691 C CA . GLN A 1 89 ? 3.695 2.169 -21.199 1.00 56.09 89 GLN A CA 1
ATOM 692 C C . GLN A 1 89 ? 2.623 1.473 -22.023 1.00 56.09 89 GLN A C 1
ATOM 694 O O . GLN A 1 89 ? 2.033 0.491 -21.579 1.00 56.09 89 GLN A O 1
ATOM 699 N N . LEU A 1 90 ? 2.407 1.972 -23.242 1.00 61.72 90 LEU A N 1
ATOM 700 C CA . LEU A 1 90 ? 1.614 1.266 -24.246 1.00 61.72 90 LEU A CA 1
ATOM 701 C C . LEU A 1 90 ? 2.223 -0.113 -24.493 1.00 61.72 90 LEU A C 1
ATOM 703 O O . LEU A 1 90 ? 3.451 -0.220 -24.596 1.00 61.72 90 LEU A O 1
ATOM 707 N N . ARG A 1 91 ? 1.384 -1.128 -24.716 1.00 65.44 91 ARG A N 1
ATOM 708 C CA . ARG A 1 91 ? 1.832 -2.489 -25.056 1.00 65.44 91 ARG A CA 1
ATOM 709 C C . ARG A 1 91 ? 2.909 -2.522 -26.129 1.00 65.44 91 ARG A C 1
ATOM 711 O O . ARG A 1 91 ? 3.990 -3.068 -25.918 1.00 65.44 91 ARG A O 1
ATOM 718 N N . ALA A 1 92 ? 2.673 -1.838 -27.244 1.00 67.12 92 ALA A N 1
ATOM 719 C CA . ALA A 1 92 ? 3.648 -1.751 -28.328 1.00 67.12 92 ALA A CA 1
ATOM 720 C C . ALA A 1 92 ? 4.989 -1.135 -27.882 1.00 67.12 92 ALA A C 1
ATOM 722 O O . ALA A 1 92 ? 6.046 -1.582 -28.316 1.00 67.12 92 ALA A O 1
ATOM 723 N N . SER A 1 93 ? 4.957 -0.129 -27.001 1.00 64.25 93 SER A N 1
ATOM 724 C CA . SER A 1 93 ? 6.166 0.539 -26.499 1.00 64.25 93 SER A CA 1
ATOM 725 C C . SER A 1 93 ? 6.931 -0.323 -25.498 1.00 64.25 93 SER A C 1
ATOM 727 O O . SER A 1 93 ? 8.157 -0.345 -25.549 1.00 64.25 93 SER A O 1
ATOM 729 N N . PHE A 1 94 ? 6.229 -1.060 -24.635 1.00 70.25 94 PHE A N 1
ATOM 730 C CA . PHE A 1 94 ? 6.837 -2.034 -23.732 1.00 70.25 94 PHE A CA 1
ATOM 731 C C . PHE A 1 94 ? 7.554 -3.135 -24.523 1.00 70.25 94 PHE A C 1
ATOM 733 O O . PHE A 1 94 ? 8.750 -3.366 -24.339 1.00 70.25 94 PHE A O 1
ATOM 740 N N . PHE A 1 95 ? 6.876 -3.757 -25.494 1.00 73.00 95 PHE A N 1
ATOM 741 C CA . PHE A 1 95 ? 7.475 -4.811 -26.318 1.00 73.00 95 PHE A CA 1
ATOM 742 C C . PHE A 1 95 ? 8.636 -4.318 -27.187 1.00 73.00 95 PHE A C 1
ATOM 744 O O . PHE A 1 95 ? 9.628 -5.036 -27.304 1.00 73.00 95 PHE A O 1
ATOM 751 N N . ALA A 1 96 ? 8.570 -3.087 -27.704 1.00 71.19 96 ALA A N 1
ATOM 752 C CA . ALA A 1 96 ? 9.619 -2.495 -28.537 1.00 71.19 96 ALA A CA 1
ATOM 753 C C . ALA A 1 96 ? 10.915 -2.136 -27.788 1.00 71.19 96 ALA A C 1
ATOM 755 O O . ALA A 1 96 ? 11.903 -1.793 -28.433 1.00 71.19 96 ALA A O 1
ATOM 756 N N . GLN A 1 97 ? 10.939 -2.181 -26.451 1.00 65.44 97 GLN A N 1
ATOM 757 C CA . GLN A 1 97 ? 12.173 -1.915 -25.708 1.00 65.44 97 GLN A CA 1
ATOM 758 C C . GLN A 1 97 ? 13.253 -2.958 -26.004 1.00 65.44 97 GLN A C 1
ATOM 760 O O . GLN A 1 97 ? 12.990 -4.163 -26.013 1.00 65.44 97 GLN A O 1
ATOM 765 N N . GLU A 1 98 ? 14.480 -2.482 -26.180 1.00 69.25 98 GLU A N 1
ATOM 766 C CA . GLU A 1 98 ? 15.680 -3.316 -26.222 1.00 69.25 98 GLU A CA 1
ATOM 767 C C . GLU A 1 98 ? 15.795 -4.181 -24.948 1.00 69.25 98 GLU A C 1
ATOM 769 O O . GLU A 1 98 ? 15.138 -3.907 -23.937 1.00 69.25 98 GLU A O 1
ATOM 774 N N . PRO A 1 99 ? 16.581 -5.271 -24.966 1.00 62.62 99 PRO A N 1
ATOM 775 C CA . PRO A 1 99 ? 16.548 -6.303 -23.936 1.00 62.62 99 PRO A CA 1
ATOM 776 C C . PRO A 1 99 ? 17.109 -5.859 -22.585 1.00 62.62 99 PRO A C 1
ATOM 778 O O . PRO A 1 99 ? 17.279 -6.734 -21.749 1.00 62.62 99 PRO A O 1
ATOM 781 N N . VAL A 1 100 ? 17.408 -4.574 -22.383 1.00 59.06 100 VAL A N 1
ATOM 782 C CA . VAL A 1 100 ? 17.833 -3.947 -21.130 1.00 59.06 100 VAL A CA 1
ATOM 783 C C . VAL A 1 100 ? 17.066 -2.631 -21.010 1.00 59.06 100 VAL A C 1
ATOM 785 O O . VAL A 1 100 ? 17.056 -1.830 -21.948 1.00 59.06 100 VAL A O 1
ATOM 788 N N . PHE A 1 101 ? 16.398 -2.415 -19.881 1.00 54.28 101 PHE A N 1
ATOM 789 C CA . PHE A 1 101 ? 15.835 -1.105 -19.575 1.00 54.28 101 PHE A CA 1
ATOM 790 C C . PHE A 1 101 ? 16.982 -0.154 -19.228 1.00 54.28 101 PHE A C 1
ATOM 792 O O . PHE A 1 101 ? 17.882 -0.507 -18.473 1.00 54.28 101 PHE A O 1
ATOM 799 N N . THR A 1 102 ? 16.953 1.060 -19.762 1.00 51.00 102 THR A N 1
ATOM 800 C CA . THR A 1 102 ? 17.719 2.157 -19.171 1.00 51.00 102 THR A CA 1
ATOM 801 C C . THR A 1 102 ? 16.970 2.627 -17.929 1.00 51.00 102 THR A C 1
ATOM 803 O O . THR A 1 102 ? 15.760 2.878 -17.998 1.00 51.00 102 THR A O 1
ATOM 806 N N . GLU A 1 103 ? 17.660 2.677 -16.784 1.00 45.28 103 GLU A N 1
ATOM 807 C CA . GLU A 1 103 ? 17.073 3.147 -15.530 1.00 45.28 103 GLU A CA 1
ATOM 808 C C . GLU A 1 103 ? 16.527 4.554 -15.752 1.00 45.28 103 GLU A C 1
ATOM 810 O O . GLU A 1 103 ? 17.152 5.402 -16.391 1.00 45.28 103 GLU A O 1
ATOM 815 N N . TRP A 1 104 ? 15.338 4.822 -15.223 1.00 45.34 104 TRP A N 1
ATOM 816 C CA . TRP A 1 104 ? 14.858 6.187 -15.177 1.00 45.34 104 TRP A CA 1
ATOM 817 C C . TRP A 1 104 ? 15.401 6.853 -13.916 1.00 45.34 104 TRP A C 1
ATOM 819 O O . TRP A 1 104 ? 14.856 6.683 -12.827 1.00 45.34 104 TRP A O 1
ATOM 829 N N . SER A 1 105 ? 16.463 7.636 -14.069 1.00 44.69 105 SER A N 1
ATOM 830 C CA . SER A 1 105 ? 16.919 8.558 -13.035 1.00 44.69 105 SER A CA 1
ATOM 831 C C . SER A 1 105 ? 16.852 9.998 -13.537 1.00 44.69 105 SER A C 1
ATOM 833 O O . SER A 1 105 ? 17.016 10.303 -14.720 1.00 44.69 105 SER A O 1
ATOM 835 N N . ARG A 1 106 ? 16.530 10.894 -12.602 1.00 41.38 106 ARG A N 1
ATOM 836 C CA . ARG A 1 106 ? 16.387 12.335 -12.837 1.00 41.38 106 ARG A CA 1
ATOM 837 C C . ARG A 1 106 ? 17.695 12.974 -13.306 1.00 41.38 106 ARG A C 1
ATOM 839 O O . ARG A 1 106 ? 17.639 13.947 -14.058 1.00 41.38 106 ARG A O 1
ATOM 846 N N . ASP A 1 107 ? 18.821 12.442 -12.839 1.00 41.16 107 ASP A N 1
ATOM 847 C CA . ASP A 1 107 ? 20.140 13.061 -12.966 1.00 41.16 107 ASP A CA 1
ATOM 848 C C . ASP A 1 107 ? 21.124 12.208 -13.788 1.00 41.16 107 ASP A C 1
ATOM 850 O O . ASP A 1 107 ? 22.115 12.747 -14.272 1.00 41.16 107 ASP A O 1
ATOM 854 N N . ASP A 1 108 ? 20.841 10.914 -13.992 1.00 44.94 108 ASP A N 1
ATOM 855 C CA . ASP A 1 108 ? 21.724 9.978 -14.704 1.00 44.94 108 ASP A CA 1
ATOM 856 C C . ASP A 1 108 ? 20.981 8.698 -15.145 1.00 44.94 108 ASP A C 1
ATOM 858 O O . ASP A 1 108 ? 20.544 7.932 -14.293 1.00 44.94 108 ASP A O 1
ATOM 862 N N . LEU A 1 109 ? 20.809 8.463 -16.451 1.00 43.41 109 LEU A N 1
ATOM 863 C CA . LEU A 1 109 ? 20.104 7.281 -16.989 1.00 43.41 109 LEU A CA 1
ATOM 864 C C . LEU A 1 109 ? 20.969 6.002 -17.000 1.00 43.41 109 LEU A C 1
ATOM 866 O O . LEU A 1 109 ? 20.462 4.939 -17.362 1.00 43.41 109 LEU A O 1
ATOM 870 N N . ASP A 1 110 ? 22.250 6.113 -16.629 1.00 40.62 110 ASP A N 1
ATOM 871 C C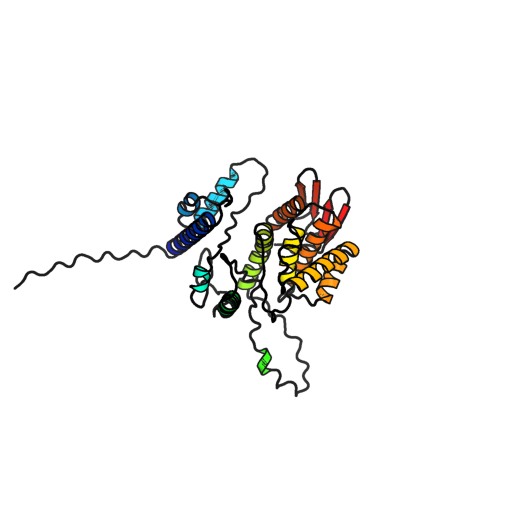A . ASP A 1 110 ? 23.260 5.056 -16.769 1.00 40.62 110 ASP A CA 1
ATOM 872 C C . ASP A 1 110 ? 23.743 4.477 -15.420 1.00 40.62 110 ASP A C 1
ATOM 874 O O . ASP A 1 110 ? 24.762 3.783 -15.371 1.00 40.62 110 ASP A O 1
ATOM 878 N N . HIS A 1 111 ? 23.033 4.729 -14.313 1.00 43.88 111 HIS A N 1
ATOM 879 C CA . HIS A 1 111 ? 23.351 4.092 -13.030 1.00 43.88 111 HIS A CA 1
ATOM 880 C C . HIS A 1 111 ? 22.888 2.624 -12.957 1.00 43.88 111 HIS A C 1
ATOM 882 O O . HIS A 1 111 ? 22.145 2.146 -13.814 1.00 43.88 111 HIS A O 1
ATOM 888 N N . ASP A 1 112 ? 23.432 1.890 -11.974 1.00 48.97 112 ASP A N 1
ATOM 889 C CA . ASP A 1 112 ? 23.325 0.434 -11.808 1.00 48.97 112 ASP A CA 1
ATOM 890 C C . ASP A 1 112 ? 21.863 -0.049 -11.837 1.00 48.97 112 ASP A C 1
ATOM 892 O O . ASP A 1 112 ? 21.182 -0.111 -10.811 1.00 48.97 112 ASP A O 1
ATOM 896 N N . HIS A 1 113 ? 21.397 -0.410 -13.036 1.00 58.81 113 HIS A N 1
ATOM 897 C CA . HIS A 1 113 ? 20.049 -0.906 -13.278 1.00 58.81 113 HIS A CA 1
ATOM 898 C C . HIS A 1 113 ? 19.796 -2.167 -12.431 1.00 58.81 113 HIS A C 1
ATOM 900 O O . HIS A 1 113 ? 20.652 -3.055 -12.439 1.00 58.81 113 HIS A O 1
ATOM 906 N N . PRO A 1 114 ? 18.632 -2.312 -11.759 1.00 56.62 114 PRO A N 1
ATOM 907 C CA . PRO A 1 114 ? 18.343 -3.480 -10.915 1.00 56.62 114 PRO A CA 1
ATOM 908 C C . PRO A 1 114 ? 18.298 -4.798 -11.708 1.00 56.62 114 PRO A C 1
ATOM 910 O O . PRO A 1 114 ? 18.438 -5.877 -11.152 1.00 56.62 114 PRO A O 1
ATOM 913 N N . ASP A 1 115 ? 18.148 -4.727 -13.029 1.00 61.66 115 ASP A N 1
ATOM 914 C CA . ASP A 1 115 ? 18.261 -5.868 -13.942 1.00 61.66 115 ASP A CA 1
ATOM 915 C C . ASP A 1 115 ? 19.210 -5.517 -15.101 1.00 61.66 115 ASP A C 1
ATOM 917 O O . ASP A 1 115 ? 18.762 -5.261 -16.224 1.00 61.66 115 ASP A O 1
ATOM 921 N N . PRO A 1 116 ? 20.525 -5.397 -14.859 1.00 64.88 116 PRO A N 1
ATOM 922 C CA . PRO A 1 116 ? 21.472 -4.827 -15.828 1.00 64.88 116 PRO A CA 1
ATOM 923 C C . PRO A 1 116 ? 21.631 -5.709 -17.074 1.00 64.88 116 PRO A C 1
ATOM 925 O O . PRO A 1 116 ? 22.167 -5.298 -18.101 1.00 64.88 116 PRO A O 1
ATOM 928 N N . HIS A 1 117 ? 21.146 -6.947 -16.993 1.00 75.62 117 HIS A N 1
ATOM 929 C CA . HIS A 1 117 ? 21.119 -7.900 -18.090 1.00 75.62 117 HIS A CA 1
ATOM 930 C C . HIS A 1 117 ? 19.730 -8.044 -18.718 1.00 75.62 117 HIS A C 1
ATOM 932 O O . HIS A 1 117 ? 19.593 -8.832 -19.655 1.00 75.62 117 HIS A O 1
ATOM 938 N N . GLY A 1 118 ? 18.714 -7.341 -18.208 1.00 71.06 118 GLY A N 1
ATOM 939 C CA . GLY A 1 118 ? 17.315 -7.380 -18.638 1.00 71.06 118 GLY A CA 1
ATOM 940 C C . GLY A 1 118 ? 16.691 -8.782 -18.666 1.00 71.06 118 GLY A C 1
ATOM 941 O O . GLY A 1 118 ? 15.874 -9.110 -19.532 1.00 71.06 118 GLY A O 1
ATOM 942 N N . THR A 1 119 ? 17.157 -9.663 -17.782 1.00 72.31 119 THR A N 1
ATOM 943 C CA . THR A 1 119 ? 16.700 -11.053 -17.674 1.00 72.31 119 THR A CA 1
ATOM 944 C C . THR A 1 119 ? 15.251 -11.116 -17.226 1.00 72.31 119 THR A C 1
ATOM 946 O O . THR A 1 119 ? 14.464 -11.901 -17.769 1.00 72.31 119 THR A O 1
ATOM 949 N N . ASP A 1 120 ? 14.891 -10.264 -16.281 1.00 64.75 120 ASP A N 1
ATOM 950 C CA . ASP A 1 120 ? 13.556 -10.217 -15.725 1.00 64.75 120 ASP A CA 1
ATOM 951 C C . ASP A 1 120 ? 12.601 -9.510 -16.675 1.00 64.75 120 ASP A C 1
ATOM 953 O O . ASP A 1 120 ? 11.511 -10.025 -16.927 1.00 64.75 120 ASP A O 1
ATOM 957 N N . LEU A 1 121 ? 13.058 -8.436 -17.332 1.00 70.62 121 LEU A N 1
ATOM 958 C CA . LEU A 1 121 ? 12.297 -7.789 -18.403 1.00 70.62 121 LEU A CA 1
ATOM 959 C C . LEU A 1 121 ? 11.902 -8.778 -19.504 1.00 70.62 121 LEU A C 1
ATOM 961 O O . LEU A 1 121 ? 10.743 -8.837 -19.913 1.00 70.62 121 LEU A O 1
ATOM 965 N N . ARG A 1 122 ? 12.861 -9.566 -20.007 1.00 76.56 122 ARG A N 1
ATOM 966 C CA . ARG A 1 122 ? 12.590 -10.559 -21.061 1.00 76.56 122 ARG A CA 1
ATOM 967 C C . ARG A 1 122 ? 11.627 -11.647 -20.604 1.00 76.56 122 ARG A C 1
ATOM 969 O O . ARG A 1 122 ? 10.886 -12.178 -21.428 1.00 76.56 122 ARG A O 1
ATOM 976 N N . THR A 1 123 ? 11.671 -12.002 -19.324 1.00 69.19 123 THR A N 1
ATOM 977 C CA . THR A 1 123 ? 10.740 -12.972 -18.742 1.00 69.19 123 THR A CA 1
ATOM 978 C C . THR A 1 123 ? 9.334 -12.375 -18.702 1.00 69.19 123 THR A C 1
ATOM 980 O O . THR A 1 123 ? 8.427 -12.955 -19.285 1.00 69.19 123 THR A O 1
ATOM 983 N N . HIS A 1 124 ? 9.185 -11.153 -18.182 1.00 68.12 124 HIS A N 1
ATOM 984 C CA . HIS A 1 124 ? 7.913 -10.426 -18.167 1.00 68.12 124 HIS A CA 1
ATOM 985 C C . HIS A 1 124 ? 7.313 -10.218 -19.559 1.00 68.12 124 HIS A C 1
ATOM 987 O O . HIS A 1 124 ? 6.123 -10.437 -19.753 1.00 68.12 124 HIS A O 1
ATOM 993 N N . LYS A 1 125 ? 8.123 -9.833 -20.553 1.00 74.62 125 LYS A N 1
ATOM 994 C CA . LYS A 1 125 ? 7.650 -9.700 -21.939 1.00 74.62 125 LYS A CA 1
ATOM 995 C C . LYS A 1 125 ? 7.035 -10.997 -22.450 1.00 74.62 125 LYS A C 1
ATOM 997 O O . LYS A 1 125 ? 5.969 -10.954 -23.045 1.00 74.62 125 LYS A O 1
ATOM 1002 N N . ARG A 1 126 ? 7.681 -12.134 -22.192 1.00 75.75 126 ARG A N 1
ATOM 1003 C CA . ARG A 1 126 ? 7.176 -13.448 -22.605 1.00 75.75 126 ARG A CA 1
ATOM 1004 C C . ARG A 1 126 ? 5.868 -13.798 -21.902 1.00 75.75 126 ARG A C 1
ATOM 1006 O O . ARG A 1 126 ? 4.949 -14.273 -22.552 1.00 75.75 126 ARG A O 1
ATOM 1013 N N . ASP A 1 127 ? 5.781 -13.533 -20.602 1.00 64.31 127 ASP A N 1
ATOM 1014 C CA . ASP A 1 127 ? 4.582 -13.831 -19.812 1.00 64.31 127 ASP A CA 1
ATOM 1015 C C . ASP A 1 127 ? 3.384 -12.959 -20.235 1.00 64.31 127 ASP A C 1
ATOM 1017 O O . ASP A 1 127 ? 2.240 -13.403 -20.187 1.00 64.31 127 ASP A O 1
ATOM 1021 N N . LEU A 1 128 ? 3.646 -11.733 -20.700 1.00 69.12 128 LEU A N 1
ATOM 1022 C CA . LEU A 1 128 ? 2.635 -10.766 -21.136 1.00 69.12 128 LEU A CA 1
ATOM 1023 C C . LEU A 1 128 ? 2.319 -10.814 -22.640 1.00 69.12 128 LEU A C 1
ATOM 1025 O O . LEU A 1 128 ? 1.461 -10.052 -23.093 1.00 69.12 128 LEU A O 1
ATOM 1029 N N . GLU A 1 129 ? 3.015 -11.643 -23.426 1.00 78.44 129 GLU A N 1
ATOM 1030 C CA . GLU A 1 129 ? 2.902 -11.664 -24.894 1.00 78.44 129 GLU A CA 1
ATOM 1031 C C . GLU A 1 129 ? 1.492 -12.054 -25.344 1.00 78.44 129 GLU A C 1
ATOM 1033 O O . GLU A 1 129 ? 0.895 -11.356 -26.170 1.00 78.44 129 GLU A O 1
ATOM 1038 N N . ASP A 1 130 ? 0.933 -13.086 -24.715 1.00 71.56 130 ASP A N 1
ATOM 1039 C CA . ASP A 1 130 ? -0.373 -13.659 -25.050 1.00 71.56 130 ASP A CA 1
ATOM 1040 C C . ASP A 1 130 ? -1.537 -13.072 -24.227 1.00 71.56 130 ASP A C 1
ATOM 1042 O O . ASP A 1 130 ? -2.692 -13.463 -24.406 1.00 71.56 130 ASP A O 1
ATOM 1046 N N . VAL A 1 131 ? -1.257 -12.126 -23.324 1.00 58.88 131 VAL A N 1
ATOM 1047 C CA . VAL A 1 131 ? -2.275 -11.465 -22.495 1.00 58.88 131 VAL A CA 1
ATOM 1048 C C . VAL A 1 131 ? -2.777 -10.205 -23.211 1.00 58.88 131 VAL A C 1
ATOM 1050 O O . VAL A 1 131 ? -1.989 -9.410 -23.727 1.00 58.88 131 VAL A O 1
ATOM 1053 N N . GLY A 1 132 ? -4.098 -10.009 -23.257 1.00 63.38 132 GLY A N 1
ATOM 1054 C CA . GLY A 1 132 ? -4.714 -8.799 -23.808 1.00 63.38 132 GLY A CA 1
ATOM 1055 C C . GLY A 1 132 ? -4.699 -7.656 -22.793 1.00 63.38 132 GLY A C 1
ATOM 1056 O O . GLY A 1 132 ? -5.402 -7.733 -21.791 1.00 63.38 132 GLY A O 1
ATOM 1057 N N . TRP A 1 133 ? -3.903 -6.616 -23.047 1.00 64.75 133 TRP A N 1
ATOM 1058 C CA . TRP A 1 133 ? -3.795 -5.417 -22.210 1.00 64.75 133 TRP A CA 1
ATOM 1059 C C . TRP A 1 133 ? -3.346 -4.206 -23.040 1.00 64.75 133 TRP A C 1
ATOM 1061 O O . TRP A 1 133 ? -2.576 -4.352 -23.993 1.00 64.75 133 TRP A O 1
ATOM 1071 N N . ASP A 1 134 ? -3.793 -3.010 -22.655 1.00 48.91 134 ASP A N 1
ATOM 1072 C CA . ASP A 1 134 ? -3.504 -1.763 -23.383 1.00 48.91 134 ASP A CA 1
ATOM 1073 C C . ASP A 1 134 ? -2.332 -0.982 -22.759 1.00 48.91 134 ASP A C 1
ATOM 1075 O O . ASP A 1 134 ? -1.478 -0.426 -23.464 1.00 48.91 134 ASP A O 1
ATOM 1079 N N . TYR A 1 135 ? -2.220 -1.034 -21.426 1.00 56.16 135 TYR A N 1
ATOM 1080 C CA . TYR A 1 135 ? -1.204 -0.342 -20.631 1.00 56.16 135 TYR A CA 1
ATOM 1081 C C . TYR A 1 135 ? -0.574 -1.286 -19.607 1.00 56.16 135 TYR A C 1
ATOM 1083 O O . TYR A 1 135 ? -1.263 -2.118 -19.022 1.00 56.16 135 TYR A O 1
ATOM 1091 N N . VAL A 1 136 ? 0.730 -1.131 -19.363 1.00 57.91 136 VAL A N 1
ATOM 1092 C CA . VAL A 1 136 ? 1.442 -1.851 -18.300 1.00 57.91 136 VAL A CA 1
ATOM 1093 C C . VAL A 1 136 ? 2.159 -0.877 -17.373 1.00 57.91 136 VAL A C 1
ATOM 1095 O O . VAL A 1 136 ? 2.798 0.084 -17.818 1.00 57.91 136 VAL A O 1
ATOM 1098 N N . PHE A 1 137 ? 2.055 -1.154 -16.077 1.00 62.62 137 PHE A N 1
ATOM 1099 C CA . PHE A 1 137 ? 2.948 -0.653 -15.045 1.00 62.62 137 PHE A CA 1
ATOM 1100 C C . PHE A 1 137 ? 3.795 -1.836 -14.578 1.00 62.62 137 PHE A C 1
ATOM 1102 O O . PHE A 1 137 ? 3.251 -2.849 -14.146 1.00 62.62 137 PHE A O 1
ATOM 1109 N N . VAL A 1 138 ? 5.116 -1.735 -14.725 1.00 56.25 138 VAL A N 1
ATOM 1110 C CA . VAL A 1 138 ? 6.032 -2.775 -14.250 1.00 56.25 138 VAL A CA 1
ATOM 1111 C C . VAL A 1 138 ? 6.609 -2.329 -12.924 1.00 56.25 138 VAL A C 1
ATOM 1113 O O . VAL A 1 138 ? 7.431 -1.412 -12.870 1.00 56.25 138 VAL A O 1
ATOM 1116 N N . ASP A 1 139 ? 6.175 -3.002 -11.867 1.00 59.81 139 ASP A N 1
ATOM 1117 C CA . ASP A 1 139 ? 6.759 -2.852 -10.551 1.00 59.81 139 ASP A CA 1
ATOM 1118 C C . ASP A 1 139 ? 8.018 -3.717 -10.418 1.00 59.81 139 ASP A C 1
ATOM 1120 O O . ASP A 1 139 ? 7.972 -4.944 -10.290 1.00 59.81 139 ASP A O 1
ATOM 1124 N N . TRP A 1 140 ? 9.177 -3.065 -10.438 1.00 55.84 140 TRP A N 1
ATOM 1125 C CA . TRP A 1 140 ? 10.472 -3.729 -10.299 1.00 55.84 140 TRP A CA 1
ATOM 1126 C C . TRP A 1 140 ? 10.733 -4.298 -8.903 1.00 55.84 140 TRP A C 1
ATOM 1128 O O . TRP A 1 140 ? 11.642 -5.118 -8.745 1.00 55.84 140 TRP A O 1
ATOM 1138 N N . THR A 1 141 ? 9.945 -3.914 -7.896 1.00 51.75 141 THR A N 1
ATOM 1139 C CA . THR A 1 141 ? 10.020 -4.526 -6.562 1.00 51.75 141 THR A CA 1
ATOM 1140 C C . THR A 1 141 ? 9.385 -5.918 -6.530 1.00 51.75 141 THR A C 1
ATOM 1142 O O . THR A 1 141 ? 9.837 -6.787 -5.778 1.00 51.75 141 THR A O 1
ATOM 1145 N N . CYS A 1 142 ? 8.418 -6.168 -7.417 1.00 50.16 142 CYS A N 1
ATOM 1146 C CA . CYS A 1 142 ? 7.721 -7.447 -7.574 1.00 50.16 142 CYS A CA 1
ATOM 1147 C C . CYS A 1 142 ? 8.487 -8.428 -8.460 1.00 50.16 142 CYS A C 1
ATOM 1149 O O . CYS A 1 142 ? 8.313 -9.647 -8.355 1.00 50.16 142 CYS A O 1
ATOM 1151 N N . ILE A 1 143 ? 9.365 -7.902 -9.313 1.00 50.88 143 ILE A N 1
ATOM 1152 C CA . ILE A 1 143 ? 10.200 -8.706 -10.186 1.00 50.88 143 ILE A CA 1
ATOM 1153 C C . ILE A 1 143 ? 11.108 -9.614 -9.340 1.00 50.88 143 ILE A C 1
ATOM 1155 O O . ILE A 1 143 ? 11.689 -9.188 -8.332 1.00 50.88 143 ILE A O 1
ATOM 1159 N N . PRO A 1 144 ? 11.232 -10.907 -9.691 1.00 45.84 144 PRO A N 1
ATOM 1160 C CA . PRO A 1 144 ? 12.230 -11.746 -9.078 1.00 45.84 144 PRO A CA 1
ATOM 1161 C C . PRO A 1 144 ? 13.602 -11.232 -9.477 1.00 45.84 144 PRO A C 1
ATOM 1163 O O . PRO A 1 144 ? 14.137 -11.707 -10.460 1.00 45.84 144 PRO A O 1
ATOM 1166 N N . GLN A 1 145 ? 14.171 -10.342 -8.655 1.00 49.72 145 GLN A N 1
ATOM 1167 C CA . GLN A 1 145 ? 15.607 -10.101 -8.555 1.00 49.72 145 GLN A CA 1
ATOM 1168 C C . GLN A 1 145 ? 16.220 -11.478 -8.364 1.00 49.72 145 GLN A C 1
ATOM 1170 O O . GLN A 1 145 ? 16.150 -12.031 -7.258 1.00 49.72 145 GLN A O 1
ATOM 1175 N N . GLN A 1 146 ? 16.574 -12.137 -9.472 1.00 46.03 146 GLN A N 1
ATOM 1176 C CA . GLN A 1 146 ? 16.741 -13.579 -9.453 1.00 46.03 146 GLN A CA 1
ATOM 1177 C C . GLN A 1 146 ? 17.719 -13.890 -8.340 1.00 46.03 146 GLN A C 1
ATOM 1179 O O . GLN A 1 146 ? 18.792 -13.293 -8.273 1.00 46.03 146 GLN A O 1
ATOM 1184 N N . ARG A 1 147 ? 17.366 -14.838 -7.461 1.00 46.28 147 ARG A N 1
ATOM 1185 C CA . ARG A 1 147 ? 18.382 -15.504 -6.649 1.00 46.28 147 ARG A CA 1
ATOM 1186 C C . ARG A 1 147 ? 19.438 -15.937 -7.651 1.00 46.28 147 ARG A C 1
ATOM 1188 O O . ARG A 1 147 ? 19.157 -16.867 -8.415 1.00 46.28 147 ARG A O 1
ATOM 1195 N N . HIS A 1 148 ? 20.585 -15.247 -7.700 1.00 41.78 148 HIS A N 1
ATOM 1196 C CA . HIS A 1 148 ? 21.689 -15.641 -8.561 1.00 41.78 148 HIS A CA 1
ATOM 1197 C C . HIS A 1 148 ? 21.840 -17.136 -8.354 1.00 41.78 148 HIS A C 1
ATOM 1199 O O . HIS A 1 148 ? 21.965 -17.617 -7.225 1.00 41.78 148 HIS A O 1
ATOM 1205 N N . ARG A 1 149 ? 21.622 -17.874 -9.440 1.00 36.94 149 ARG A N 1
ATOM 1206 C CA . ARG A 1 149 ? 21.274 -19.291 -9.445 1.00 36.94 149 ARG A CA 1
ATOM 1207 C C . ARG A 1 149 ? 22.492 -20.148 -9.077 1.00 36.94 149 ARG A C 1
ATOM 1209 O O . ARG A 1 149 ? 22.817 -21.090 -9.779 1.00 36.94 149 ARG A O 1
ATOM 1216 N N . HIS A 1 150 ? 23.151 -19.896 -7.949 1.00 38.41 150 HIS A N 1
ATOM 1217 C CA . HIS A 1 150 ? 24.168 -20.779 -7.382 1.00 38.41 150 HIS A CA 1
ATOM 1218 C C . HIS A 1 150 ? 23.561 -22.019 -6.706 1.00 38.41 150 HIS A C 1
ATOM 1220 O O . HIS A 1 150 ? 24.283 -22.886 -6.224 1.00 38.41 150 HIS A O 1
ATOM 1226 N N . ARG A 1 151 ? 22.230 -22.184 -6.740 1.00 41.50 151 ARG A N 1
ATOM 1227 C CA . ARG A 1 151 ? 21.548 -23.338 -6.137 1.00 41.50 151 ARG A CA 1
ATOM 1228 C C . ARG A 1 151 ? 21.639 -24.644 -6.946 1.00 41.50 151 ARG A C 1
ATOM 1230 O O . ARG A 1 151 ? 21.234 -25.675 -6.428 1.00 41.50 151 ARG A O 1
ATOM 1237 N N . ARG A 1 152 ? 22.193 -24.665 -8.169 1.00 38.88 152 ARG A N 1
ATOM 1238 C CA . ARG A 1 152 ? 22.358 -25.929 -8.931 1.00 38.88 152 ARG A CA 1
ATOM 1239 C C . ARG A 1 152 ? 23.752 -26.552 -8.932 1.00 38.88 152 ARG A C 1
ATOM 1241 O O . ARG A 1 152 ? 23.863 -27.684 -9.376 1.00 38.88 152 ARG A O 1
ATOM 1248 N N . VAL A 1 153 ? 24.774 -25.900 -8.374 1.00 42.34 153 VAL A N 1
ATOM 1249 C CA . VAL A 1 153 ? 26.104 -26.533 -8.223 1.00 42.34 153 VAL A CA 1
ATOM 1250 C C . VAL A 1 153 ? 26.282 -27.176 -6.834 1.00 42.34 153 VAL A C 1
ATOM 1252 O O . VAL A 1 153 ? 27.146 -28.020 -6.646 1.00 42.34 153 VAL A O 1
ATOM 1255 N N . GLY A 1 154 ? 25.424 -26.854 -5.857 1.00 40.66 154 GLY A N 1
ATOM 1256 C CA . GLY A 1 154 ? 25.544 -27.374 -4.485 1.00 40.66 154 GLY A CA 1
ATOM 1257 C C . GLY A 1 154 ? 24.789 -28.674 -4.177 1.00 40.66 154 GLY 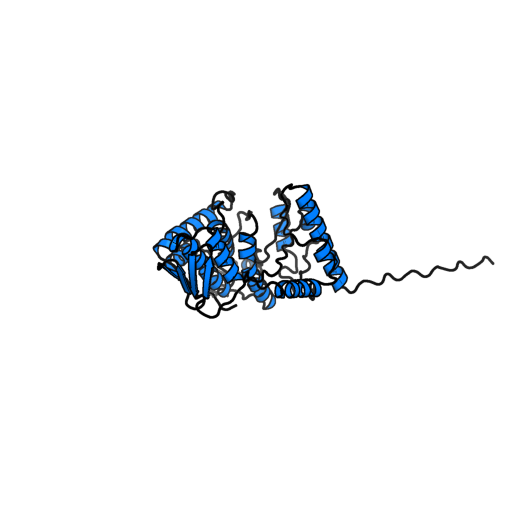A C 1
ATOM 1258 O O . GLY A 1 154 ? 25.070 -29.300 -3.160 1.00 40.66 154 GLY A O 1
ATOM 1259 N N . GLN A 1 155 ? 23.840 -29.106 -5.016 1.00 39.75 155 GLN A N 1
ATOM 1260 C CA . GLN A 1 155 ? 23.016 -30.289 -4.711 1.00 39.75 155 GLN A CA 1
ATOM 1261 C C . GLN A 1 155 ? 23.657 -31.634 -5.094 1.00 39.75 155 GLN A C 1
ATOM 1263 O O . GLN A 1 155 ? 23.144 -32.669 -4.682 1.00 39.75 155 GLN A O 1
ATOM 1268 N N . GLU A 1 156 ? 24.816 -31.632 -5.761 1.00 40.78 156 GLU A N 1
ATOM 1269 C CA . GLU A 1 156 ? 25.681 -32.821 -5.877 1.00 40.78 156 GLU A CA 1
ATOM 1270 C C . GLU A 1 156 ? 26.747 -32.902 -4.765 1.00 40.78 156 GLU A C 1
ATOM 1272 O O . GLU A 1 156 ? 27.398 -33.932 -4.612 1.00 40.78 156 GLU A O 1
ATOM 1277 N N . ALA A 1 157 ? 26.885 -31.872 -3.917 1.00 43.88 157 ALA A N 1
ATOM 1278 C CA . ALA A 1 157 ? 27.824 -31.869 -2.786 1.00 43.88 157 ALA A CA 1
ATOM 1279 C C . ALA A 1 157 ? 27.197 -32.321 -1.448 1.00 43.88 157 ALA A C 1
ATOM 1281 O O . ALA A 1 157 ? 27.884 -32.408 -0.431 1.00 43.88 157 ALA A O 1
ATOM 1282 N N . ALA A 1 158 ? 25.907 -32.677 -1.426 1.00 43.41 158 ALA A N 1
ATOM 1283 C CA . ALA A 1 158 ? 25.206 -33.157 -0.227 1.00 43.41 158 ALA A CA 1
ATOM 1284 C C . ALA A 1 158 ? 25.521 -34.627 0.144 1.00 43.41 158 ALA A C 1
ATOM 1286 O O . ALA A 1 158 ? 24.750 -35.270 0.853 1.00 43.41 158 ALA A O 1
ATOM 1287 N N . ALA A 1 159 ? 26.661 -35.157 -0.310 1.00 50.59 159 ALA A N 1
ATOM 1288 C CA . ALA A 1 159 ? 27.223 -36.428 0.150 1.00 50.59 159 ALA A CA 1
ATOM 1289 C C . ALA A 1 159 ? 28.258 -36.257 1.282 1.00 50.59 159 ALA A C 1
ATOM 1291 O O . ALA A 1 159 ? 28.726 -37.249 1.835 1.00 50.59 159 ALA A O 1
ATOM 1292 N N . SER A 1 160 ? 28.615 -35.026 1.669 1.00 52.31 160 SER A N 1
ATOM 1293 C CA . SER A 1 160 ? 29.637 -34.775 2.692 1.00 52.31 160 SER A CA 1
ATOM 1294 C C . SER A 1 160 ? 29.100 -33.960 3.868 1.00 52.31 160 SER A C 1
ATOM 1296 O O . SER A 1 160 ? 29.432 -32.787 3.972 1.00 52.31 160 SER A O 1
ATOM 1298 N N . GLY A 1 161 ? 28.265 -34.571 4.720 1.00 49.50 161 GLY A N 1
ATOM 1299 C CA . GLY A 1 161 ? 28.106 -34.346 6.179 1.00 49.50 161 GLY A CA 1
ATOM 1300 C C . GLY A 1 161 ? 28.195 -32.941 6.808 1.00 49.50 161 GLY A C 1
ATOM 1301 O O . GLY A 1 161 ? 28.307 -32.839 8.026 1.00 49.50 161 GLY A O 1
ATOM 1302 N N . SER A 1 162 ? 28.162 -31.864 6.035 1.00 39.97 162 SER A N 1
ATOM 1303 C CA . SER A 1 162 ? 28.319 -30.488 6.476 1.00 39.97 162 SER A CA 1
ATOM 1304 C C . SER A 1 162 ? 26.954 -29.838 6.376 1.00 39.97 162 SER A C 1
ATOM 1306 O O . SER A 1 162 ? 26.420 -29.629 5.286 1.00 39.97 162 SER A O 1
ATOM 1308 N N . VAL A 1 163 ? 26.362 -29.567 7.537 1.00 44.00 163 VAL A N 1
ATOM 1309 C CA . VAL A 1 163 ? 25.185 -28.711 7.644 1.00 44.00 163 VAL A CA 1
ATOM 1310 C C . VAL A 1 163 ? 25.646 -27.312 7.250 1.00 44.00 163 VAL A C 1
ATOM 1312 O O . VAL A 1 163 ? 26.191 -26.573 8.068 1.00 44.00 163 VAL A O 1
ATOM 1315 N N . ALA A 1 164 ? 25.503 -26.979 5.968 1.00 44.41 164 ALA A N 1
ATOM 1316 C CA . ALA A 1 164 ? 25.683 -25.613 5.515 1.00 44.41 164 ALA A CA 1
ATOM 1317 C C . ALA A 1 164 ? 24.676 -24.731 6.275 1.00 44.41 164 ALA A C 1
ATOM 1319 O O . ALA A 1 164 ? 23.510 -25.125 6.402 1.00 44.41 164 ALA A O 1
ATOM 1320 N N . PRO A 1 165 ? 25.097 -23.569 6.803 1.00 41.50 165 PRO A N 1
ATOM 1321 C CA . PRO A 1 165 ? 24.167 -22.628 7.405 1.00 41.50 165 PRO A CA 1
ATOM 1322 C C . PRO A 1 165 ? 23.073 -22.266 6.386 1.00 41.50 165 PRO A C 1
ATOM 1324 O O . PRO A 1 165 ? 23.335 -2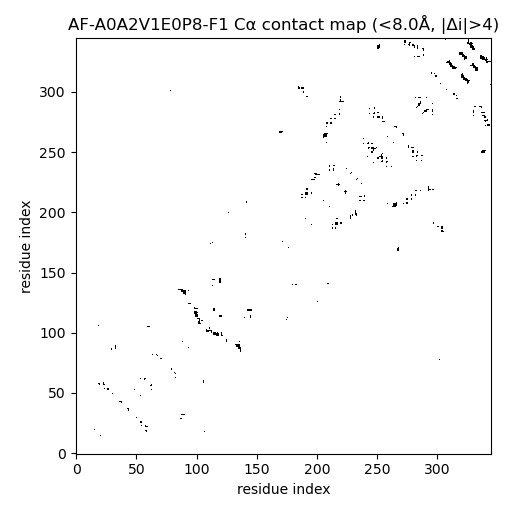2.294 5.176 1.00 41.50 165 PRO A O 1
ATOM 1327 N N . PRO A 1 166 ? 21.844 -21.957 6.845 1.00 44.56 166 PRO A N 1
ATOM 1328 C CA . PRO A 1 166 ? 20.777 -21.524 5.952 1.00 44.56 166 PRO A CA 1
ATOM 1329 C C . PRO A 1 166 ? 21.291 -20.375 5.075 1.00 44.56 166 PRO A C 1
ATOM 1331 O O . PRO A 1 166 ? 22.093 -19.568 5.555 1.00 44.56 166 PRO A O 1
ATOM 1334 N N . PRO A 1 167 ? 20.894 -20.325 3.789 1.00 45.12 167 PRO A N 1
ATOM 1335 C CA . PRO A 1 167 ? 21.406 -19.339 2.851 1.00 45.12 167 PRO A CA 1
ATOM 1336 C C . PRO A 1 167 ? 21.206 -17.953 3.452 1.00 45.12 167 PRO A C 1
ATOM 1338 O O . PRO A 1 167 ? 20.073 -17.526 3.666 1.00 45.12 167 PRO A O 1
ATOM 1341 N N . SER A 1 168 ? 22.315 -17.288 3.773 1.00 47.41 168 SER A N 1
ATOM 1342 C CA . SER A 1 168 ? 22.312 -15.936 4.308 1.00 47.41 168 SER A CA 1
ATOM 1343 C C . SER A 1 168 ? 21.526 -15.053 3.349 1.00 47.41 168 SER A C 1
ATOM 1345 O O . SER A 1 168 ? 21.906 -14.913 2.186 1.00 47.41 168 SER A O 1
ATOM 1347 N N . GLN A 1 169 ? 20.416 -14.521 3.847 1.00 55.44 169 GLN A N 1
ATOM 1348 C CA . GLN A 1 169 ? 19.558 -13.533 3.211 1.00 55.44 169 GLN A CA 1
ATOM 1349 C C . GLN A 1 169 ? 20.457 -12.417 2.649 1.00 55.44 169 GLN A C 1
ATOM 1351 O O . GLN A 1 169 ? 21.098 -11.679 3.400 1.00 55.44 169 GLN A O 1
ATOM 1356 N N . GLN A 1 170 ? 20.649 -12.402 1.327 1.00 57.59 170 GLN A N 1
ATOM 1357 C CA . GLN A 1 170 ? 21.592 -11.491 0.687 1.00 57.59 170 GLN A CA 1
ATOM 1358 C C . GLN A 1 170 ? 20.961 -10.103 0.704 1.00 57.59 170 GLN A C 1
ATOM 1360 O O . GLN A 1 170 ? 19.972 -9.864 0.015 1.00 57.59 170 GLN A O 1
ATOM 1365 N N . ARG A 1 171 ? 21.504 -9.212 1.539 1.00 64.69 171 ARG A N 1
ATOM 1366 C CA . ARG A 1 171 ? 21.053 -7.820 1.600 1.00 64.69 171 ARG A CA 1
ATOM 1367 C C . ARG A 1 171 ? 21.181 -7.180 0.222 1.00 64.69 171 ARG A C 1
ATOM 1369 O O . ARG A 1 171 ? 22.199 -7.369 -0.447 1.00 64.69 171 ARG A O 1
ATOM 1376 N N . ARG A 1 172 ? 20.164 -6.400 -0.146 1.00 70.19 172 ARG A N 1
ATOM 1377 C CA . ARG A 1 172 ? 20.188 -5.548 -1.337 1.00 70.19 172 ARG A CA 1
ATOM 1378 C C . ARG A 1 172 ? 21.412 -4.635 -1.323 1.00 70.19 172 ARG A C 1
ATOM 1380 O O . ARG A 1 172 ? 21.853 -4.192 -0.255 1.00 70.19 172 ARG A O 1
ATOM 1387 N N . ALA A 1 173 ? 21.924 -4.309 -2.506 1.00 74.38 173 ALA A N 1
ATOM 1388 C CA . ALA A 1 173 ? 22.864 -3.207 -2.649 1.00 74.38 173 ALA A CA 1
ATOM 1389 C C . ALA A 1 173 ? 22.227 -1.898 -2.142 1.00 74.38 173 ALA A C 1
ATOM 1391 O O . ALA A 1 173 ? 21.005 -1.766 -2.050 1.00 74.38 173 ALA A O 1
ATOM 1392 N N . ALA A 1 174 ? 23.042 -0.900 -1.792 1.00 71.62 174 ALA A N 1
ATOM 1393 C CA . ALA A 1 174 ? 22.527 0.345 -1.215 1.00 71.62 174 ALA A CA 1
ATOM 1394 C C . ALA A 1 174 ? 21.563 1.094 -2.160 1.00 71.62 174 ALA A C 1
ATOM 1396 O O . ALA A 1 174 ? 20.563 1.646 -1.696 1.00 71.62 174 ALA A O 1
ATOM 1397 N N . SER A 1 175 ? 21.842 1.080 -3.468 1.00 67.12 175 SER A N 1
ATOM 1398 C CA . SER A 1 175 ? 20.987 1.649 -4.519 1.00 67.12 175 SER A CA 1
ATOM 1399 C C . SER A 1 175 ? 19.657 0.903 -4.630 1.00 67.12 175 SER A C 1
ATOM 1401 O O . SER A 1 175 ? 18.600 1.522 -4.535 1.00 67.12 175 SER A O 1
ATOM 1403 N N . GLU A 1 176 ? 19.698 -0.427 -4.715 1.00 64.44 176 GLU A N 1
ATOM 1404 C CA . GLU A 1 176 ? 18.514 -1.295 -4.727 1.00 64.44 176 GLU A CA 1
ATOM 1405 C C . GLU A 1 176 ? 17.651 -1.102 -3.473 1.00 64.44 176 GLU A C 1
ATOM 1407 O O . GLU A 1 176 ? 16.431 -1.014 -3.564 1.00 64.44 176 GLU A O 1
ATOM 1412 N N . ALA A 1 177 ? 18.268 -0.989 -2.292 1.00 72.50 177 ALA A N 1
ATOM 1413 C CA . ALA A 1 177 ? 17.559 -0.730 -1.042 1.00 72.50 177 ALA A CA 1
ATOM 1414 C C . ALA A 1 177 ? 16.905 0.662 -1.026 1.00 72.50 177 ALA A C 1
ATOM 1416 O O . ALA A 1 177 ? 15.793 0.823 -0.523 1.00 72.50 177 ALA A O 1
ATOM 1417 N N . ALA A 1 178 ? 17.575 1.683 -1.570 1.00 70.56 178 ALA A N 1
ATOM 1418 C CA . ALA A 1 178 ? 17.010 3.025 -1.692 1.00 70.56 178 ALA A CA 1
ATOM 1419 C C . ALA A 1 178 ? 15.837 3.067 -2.685 1.00 70.56 178 ALA A C 1
ATOM 1421 O O . ALA A 1 178 ? 14.810 3.678 -2.382 1.00 70.56 178 ALA A O 1
ATOM 1422 N N . TYR A 1 179 ? 15.966 2.387 -3.826 1.00 70.38 179 TYR A N 1
ATOM 1423 C CA . TYR A 1 179 ? 14.900 2.245 -4.814 1.00 70.38 1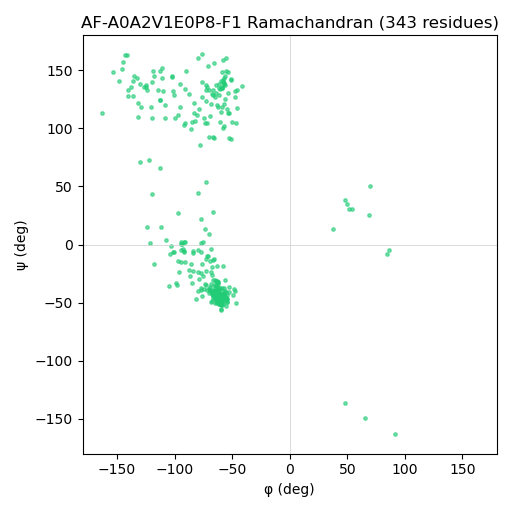79 TYR A CA 1
ATOM 1424 C C . TYR A 1 179 ? 13.704 1.485 -4.234 1.00 70.38 179 TYR A C 1
ATOM 1426 O O . TYR A 1 179 ? 12.593 2.009 -4.249 1.00 70.38 179 TYR A O 1
ATOM 1434 N N . ALA A 1 180 ? 13.941 0.318 -3.623 1.00 71.25 180 ALA A N 1
ATOM 1435 C CA . ALA A 1 180 ? 12.907 -0.477 -2.970 1.00 71.25 180 ALA A CA 1
ATOM 1436 C C . ALA A 1 180 ? 12.139 0.357 -1.937 1.00 71.25 180 ALA A C 1
ATOM 1438 O O . ALA A 1 180 ? 10.921 0.439 -2.017 1.00 71.25 180 ALA A O 1
ATOM 1439 N N . ARG A 1 181 ? 12.826 1.081 -1.041 1.00 75.75 181 ARG A N 1
ATOM 1440 C CA . ARG A 1 181 ? 12.164 1.973 -0.069 1.00 75.75 181 ARG A CA 1
ATOM 1441 C C . ARG A 1 181 ? 11.308 3.057 -0.719 1.00 75.75 181 ARG A C 1
ATOM 1443 O O . ARG A 1 181 ? 10.234 3.362 -0.209 1.00 75.75 181 ARG A O 1
ATOM 1450 N N . ARG A 1 182 ? 11.769 3.660 -1.819 1.00 73.94 182 ARG A N 1
ATOM 1451 C CA . ARG A 1 182 ? 10.985 4.668 -2.549 1.00 73.94 182 ARG A CA 1
ATOM 1452 C C . ARG A 1 182 ? 9.723 4.046 -3.139 1.00 73.94 182 ARG A C 1
ATOM 1454 O O . ARG A 1 182 ? 8.643 4.600 -2.961 1.00 73.94 182 ARG A O 1
ATOM 1461 N N . CYS A 1 183 ? 9.866 2.896 -3.786 1.00 73.81 183 CYS A N 1
ATOM 1462 C CA . CYS A 1 183 ? 8.759 2.145 -4.353 1.00 73.81 183 CYS A CA 1
ATOM 1463 C C . CYS A 1 183 ? 7.747 1.738 -3.281 1.00 73.81 183 CYS A C 1
ATOM 1465 O O . CYS A 1 183 ? 6.562 2.008 -3.455 1.00 73.81 183 CYS A O 1
ATOM 1467 N N . MET A 1 184 ? 8.208 1.204 -2.145 1.00 77.69 184 MET A N 1
ATOM 1468 C CA . MET A 1 184 ? 7.339 0.783 -1.045 1.00 77.69 184 MET A CA 1
ATOM 1469 C C . MET A 1 184 ? 6.425 1.905 -0.536 1.00 77.69 184 MET A C 1
ATOM 1471 O O . MET A 1 184 ? 5.300 1.636 -0.133 1.00 77.69 184 MET A O 1
ATOM 1475 N N . ARG A 1 185 ? 6.874 3.165 -0.619 1.00 77.69 185 ARG A N 1
ATOM 1476 C CA . ARG A 1 185 ? 6.045 4.336 -0.297 1.00 77.69 185 ARG A CA 1
ATOM 1477 C C . ARG A 1 185 ? 5.049 4.664 -1.397 1.00 77.69 185 ARG A C 1
ATOM 1479 O O . ARG A 1 185 ? 3.905 4.977 -1.112 1.00 77.69 185 ARG A O 1
ATOM 1486 N N . SER A 1 186 ? 5.472 4.636 -2.657 1.00 76.00 186 SER A N 1
ATOM 1487 C CA . SER A 1 186 ? 4.614 5.083 -3.754 1.00 76.00 186 SER A CA 1
ATOM 1488 C C . SER A 1 186 ? 3.578 4.048 -4.180 1.00 76.00 186 SER A C 1
ATOM 1490 O O . SER A 1 186 ? 2.451 4.439 -4.465 1.00 76.00 186 SER A O 1
ATOM 1492 N N . ILE A 1 187 ? 3.942 2.759 -4.231 1.00 78.19 187 ILE A N 1
ATOM 1493 C CA . ILE A 1 187 ? 3.119 1.671 -4.791 1.00 78.19 187 ILE A CA 1
ATOM 1494 C C . ILE A 1 187 ? 1.733 1.579 -4.141 1.00 78.19 187 ILE A C 1
ATOM 1496 O O . ILE A 1 187 ? 0.762 1.551 -4.895 1.00 78.19 187 ILE A O 1
ATOM 1500 N N . PRO A 1 188 ? 1.588 1.630 -2.801 1.00 82.50 188 PRO A N 1
ATOM 1501 C CA . PRO A 1 188 ? 0.271 1.577 -2.167 1.00 82.50 188 PRO A CA 1
ATOM 1502 C C . PRO A 1 188 ? -0.672 2.646 -2.709 1.00 82.50 188 PRO A C 1
ATOM 1504 O O . PRO A 1 188 ? -1.808 2.370 -3.081 1.00 82.50 188 PRO A O 1
ATOM 1507 N N . HIS A 1 189 ? -0.168 3.868 -2.873 1.00 81.56 189 HIS A N 1
ATOM 1508 C CA . HIS A 1 189 ? -0.954 4.949 -3.441 1.00 81.56 189 HIS A CA 1
ATOM 1509 C C . HIS A 1 189 ? -1.321 4.716 -4.919 1.00 81.56 189 HIS A C 1
ATOM 1511 O O . HIS A 1 189 ? -2.417 5.095 -5.340 1.00 81.56 189 HIS A O 1
ATOM 1517 N N . ILE A 1 190 ? -0.444 4.081 -5.708 1.00 75.75 190 ILE A N 1
ATOM 1518 C CA . ILE A 1 190 ? -0.754 3.680 -7.095 1.00 75.75 190 ILE A CA 1
ATOM 1519 C C . ILE A 1 190 ? -1.920 2.704 -7.098 1.00 75.75 190 ILE A C 1
ATOM 1521 O O . ILE A 1 190 ? -2.878 2.912 -7.832 1.00 75.75 190 ILE A O 1
ATOM 1525 N N . ILE A 1 191 ? -1.847 1.682 -6.247 1.00 79.50 191 ILE A N 1
ATOM 1526 C CA . ILE A 1 191 ? -2.859 0.631 -6.136 1.00 79.50 191 ILE A CA 1
ATOM 1527 C C . ILE A 1 191 ? -4.206 1.222 -5.733 1.00 79.50 191 ILE A C 1
ATOM 1529 O O . ILE A 1 191 ? -5.230 0.869 -6.306 1.00 79.50 191 ILE A O 1
ATOM 1533 N N . ARG A 1 192 ? -4.219 2.179 -4.799 1.00 81.50 192 ARG A N 1
ATOM 1534 C CA . ARG A 1 192 ? -5.445 2.903 -4.448 1.00 81.50 192 ARG A CA 1
ATOM 1535 C C . ARG A 1 192 ? -5.982 3.699 -5.637 1.00 81.50 192 ARG A C 1
ATOM 1537 O O . ARG A 1 192 ? -7.191 3.743 -5.863 1.00 81.50 192 ARG A O 1
ATOM 1544 N N . SER A 1 193 ? -5.109 4.375 -6.378 1.00 70.06 193 SER A N 1
ATOM 1545 C CA . SER A 1 193 ? -5.495 5.350 -7.409 1.00 70.06 193 SER A CA 1
ATOM 1546 C C . SER A 1 193 ? -5.782 4.749 -8.785 1.00 70.06 193 SER A C 1
ATOM 1548 O O . SER A 1 193 ? -6.403 5.414 -9.613 1.00 70.06 193 SER A O 1
ATOM 1550 N N . ALA A 1 194 ? -5.350 3.517 -9.039 1.00 65.12 194 ALA A N 1
ATOM 1551 C CA . ALA A 1 194 ? -5.538 2.813 -10.297 1.00 65.12 194 ALA A CA 1
ATOM 1552 C C . ALA A 1 194 ? -6.345 1.526 -10.081 1.00 65.12 194 ALA A C 1
ATOM 1554 O O . ALA A 1 194 ? -6.125 0.797 -9.121 1.00 65.12 194 ALA A O 1
ATOM 1555 N N . GLY A 1 195 ? -7.260 1.215 -11.004 1.00 55.78 195 GLY A N 1
ATOM 1556 C CA . GLY A 1 195 ? -7.807 -0.140 -11.091 1.00 55.78 195 GLY A CA 1
ATOM 1557 C C . GLY A 1 195 ? -6.664 -1.126 -11.339 1.00 55.78 195 GLY A C 1
ATOM 1558 O O . GLY A 1 195 ? -5.776 -0.845 -12.147 1.00 55.78 195 GLY A O 1
ATOM 1559 N N . PHE A 1 196 ? 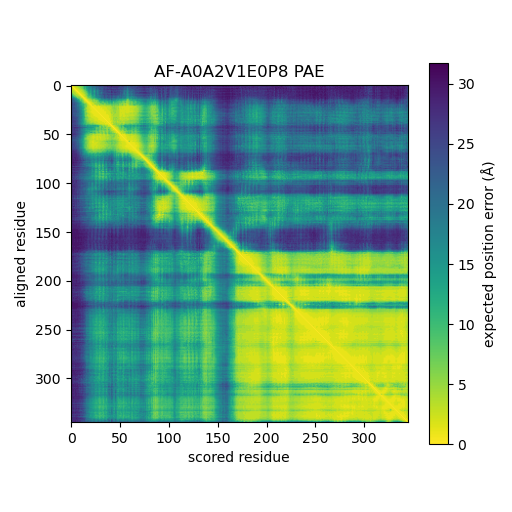-6.654 -2.246 -10.620 1.00 62.50 196 PHE A N 1
ATOM 1560 C CA . PHE A 1 196 ? -5.499 -3.135 -10.572 1.00 62.50 196 PHE A CA 1
ATOM 1561 C C . PHE A 1 196 ? -5.890 -4.552 -10.986 1.00 62.50 196 PHE A C 1
ATOM 1563 O O . PHE A 1 196 ? -6.911 -5.082 -10.562 1.00 62.50 196 PHE A O 1
ATOM 1570 N N . THR A 1 197 ? -5.106 -5.179 -11.859 1.00 57.72 197 THR A N 1
ATOM 1571 C CA . THR A 1 197 ? -5.257 -6.590 -12.234 1.00 57.72 197 THR A CA 1
ATOM 1572 C C . THR A 1 197 ? -3.870 -7.186 -12.355 1.00 57.72 197 THR A C 1
ATOM 1574 O O . THR A 1 197 ? -2.985 -6.595 -12.970 1.00 57.72 197 THR A O 1
ATOM 1577 N N . HIS A 1 198 ? -3.688 -8.356 -11.758 1.00 66.06 198 HIS A N 1
ATOM 1578 C CA . HIS A 1 198 ? -2.416 -9.053 -11.738 1.00 66.06 198 HIS A CA 1
ATOM 1579 C C . HIS A 1 198 ? -2.492 -10.332 -12.548 1.00 66.06 198 HIS A C 1
ATOM 1581 O O . HIS A 1 198 ? -3.529 -10.997 -12.585 1.00 66.06 198 HIS A O 1
ATOM 1587 N N . HIS A 1 199 ? -1.350 -10.690 -13.122 1.00 65.56 199 HIS A N 1
ATOM 1588 C CA . HIS A 1 199 ? -1.113 -12.005 -13.679 1.00 65.56 199 HIS A CA 1
ATOM 1589 C C . HIS A 1 199 ? 0.231 -12.517 -13.174 1.00 65.56 199 HIS A C 1
ATOM 1591 O O . HIS A 1 199 ? 1.283 -12.012 -13.567 1.00 65.56 199 HIS A O 1
ATOM 1597 N N . TYR A 1 200 ? 0.199 -13.517 -12.298 1.00 66.69 200 TYR A N 1
ATOM 1598 C CA . TYR A 1 200 ? 1.396 -14.186 -11.808 1.00 66.69 200 TYR A CA 1
ATOM 1599 C C . TYR A 1 200 ? 1.580 -15.532 -12.524 1.00 66.69 200 TYR A C 1
ATOM 1601 O O . TYR A 1 200 ? 0.643 -16.335 -12.594 1.00 66.69 200 TYR A O 1
ATOM 1609 N N . PRO A 1 201 ? 2.787 -15.838 -13.037 1.00 63.38 201 PRO A N 1
ATOM 1610 C CA . PRO A 1 201 ? 3.081 -17.159 -13.578 1.00 63.38 201 PRO A CA 1
ATOM 1611 C C . PRO A 1 201 ? 2.815 -18.254 -12.536 1.00 63.38 201 PRO A C 1
ATOM 1613 O O . PRO A 1 201 ? 3.116 -18.077 -11.358 1.00 63.38 201 PRO A O 1
ATOM 1616 N N . MET A 1 202 ? 2.345 -19.436 -12.952 1.00 58.84 202 MET A N 1
ATOM 1617 C CA . MET A 1 202 ? 2.047 -20.547 -12.021 1.00 58.84 202 MET A CA 1
ATOM 1618 C C . MET A 1 202 ? 3.250 -21.008 -11.177 1.00 58.84 202 MET A C 1
ATOM 1620 O O . MET A 1 202 ? 3.081 -21.698 -10.176 1.00 58.84 202 MET A O 1
ATOM 1624 N N . THR A 1 203 ? 4.471 -20.665 -11.589 1.00 64.38 203 THR A N 1
ATOM 1625 C CA . THR A 1 203 ? 5.714 -20.978 -10.873 1.00 64.38 203 THR A CA 1
ATOM 1626 C C . THR A 1 203 ? 6.147 -19.887 -9.892 1.00 64.38 203 THR A C 1
ATOM 1628 O O . THR A 1 203 ? 7.233 -19.992 -9.324 1.00 64.38 203 THR A O 1
ATOM 1631 N N . PHE A 1 204 ? 5.369 -18.815 -9.743 1.00 67.06 204 PHE A N 1
ATOM 1632 C CA . PHE A 1 204 ? 5.705 -17.688 -8.883 1.00 67.06 204 PHE A CA 1
ATOM 1633 C C . PHE A 1 204 ? 5.547 -18.074 -7.404 1.00 67.06 204 PHE A C 1
ATOM 1635 O O . PHE A 1 204 ? 4.487 -18.528 -6.977 1.00 67.06 204 PHE A O 1
ATOM 1642 N N . GLU A 1 205 ? 6.617 -17.924 -6.619 1.00 70.38 205 GLU A N 1
ATOM 1643 C CA . GLU A 1 205 ? 6.571 -18.153 -5.170 1.00 70.38 205 GLU A CA 1
ATOM 1644 C C . GLU A 1 205 ? 5.799 -17.003 -4.495 1.00 70.38 205 GLU A C 1
ATOM 1646 O O . GLU A 1 205 ? 6.081 -15.840 -4.796 1.00 70.38 205 GLU A O 1
ATOM 1651 N N . PRO A 1 206 ? 4.847 -17.284 -3.585 1.00 72.81 206 PRO A N 1
ATOM 1652 C CA . PRO A 1 206 ? 4.078 -16.245 -2.909 1.00 72.81 206 PRO A CA 1
ATOM 1653 C C . PRO A 1 206 ? 5.002 -15.358 -2.068 1.00 72.81 206 PRO A C 1
ATOM 1655 O O . PRO A 1 206 ? 5.658 -15.816 -1.134 1.00 72.81 206 PRO A O 1
ATOM 1658 N N . ARG A 1 207 ? 5.053 -14.069 -2.407 1.00 85.12 207 ARG A N 1
ATOM 1659 C CA . ARG A 1 207 ? 5.820 -13.051 -1.678 1.00 85.12 207 ARG A CA 1
ATOM 1660 C C . ARG A 1 207 ? 4.885 -12.228 -0.821 1.00 85.12 207 ARG A C 1
ATOM 1662 O O . ARG A 1 207 ? 3.761 -11.957 -1.240 1.00 85.12 207 ARG A O 1
ATOM 1669 N N . LEU A 1 208 ? 5.357 -11.807 0.350 1.00 90.38 208 LEU A N 1
ATOM 1670 C CA . LEU A 1 208 ? 4.553 -10.966 1.237 1.00 90.38 208 LEU A CA 1
ATOM 1671 C C . LEU A 1 208 ? 4.111 -9.672 0.539 1.00 90.38 208 LEU A C 1
ATOM 1673 O O . LEU A 1 208 ? 2.964 -9.269 0.680 1.00 90.38 208 LEU A O 1
ATOM 1677 N N . TRP A 1 209 ? 4.987 -9.094 -0.287 1.00 87.31 209 TRP A N 1
ATOM 1678 C CA . TRP A 1 209 ? 4.678 -7.907 -1.084 1.00 87.31 209 TRP A CA 1
ATOM 1679 C C . TRP A 1 209 ? 3.433 -8.089 -1.964 1.00 87.31 209 TRP A C 1
ATOM 1681 O O . TRP A 1 209 ? 2.535 -7.265 -1.918 1.00 87.31 209 TRP A O 1
ATOM 1691 N N . VAL A 1 210 ? 3.310 -9.216 -2.672 1.00 86.06 210 VAL A N 1
ATOM 1692 C CA . VAL A 1 210 ? 2.134 -9.497 -3.518 1.00 86.06 210 VAL A CA 1
ATOM 1693 C C . VAL A 1 210 ? 0.849 -9.552 -2.697 1.00 86.06 210 VAL A C 1
ATOM 1695 O O . VAL A 1 210 ? -0.185 -9.029 -3.104 1.00 86.06 210 VAL A O 1
ATOM 1698 N N . LEU A 1 211 ? 0.894 -10.180 -1.520 1.00 91.50 211 LEU A N 1
ATOM 1699 C CA . LEU A 1 211 ? -0.279 -10.200 -0.655 1.00 91.50 211 LEU A CA 1
ATOM 1700 C C . LEU A 1 211 ? -0.622 -8.796 -0.151 1.00 91.50 211 LEU A C 1
ATOM 1702 O O . LEU A 1 211 ? -1.800 -8.456 -0.106 1.00 91.50 211 LEU A O 1
ATOM 1706 N N . TYR A 1 212 ? 0.379 -7.989 0.197 1.00 93.06 212 TYR A N 1
ATOM 1707 C CA . TYR A 1 212 ? 0.162 -6.601 0.583 1.00 93.06 212 TYR A CA 1
ATOM 1708 C C . TYR A 1 212 ? -0.520 -5.804 -0.531 1.00 93.06 212 TYR A C 1
ATOM 1710 O O . TYR A 1 212 ? -1.515 -5.147 -0.257 1.00 93.06 212 TYR A O 1
ATOM 1718 N N . GLU A 1 213 ? -0.078 -5.929 -1.785 1.00 88.31 213 GLU A N 1
ATOM 1719 C CA . GLU A 1 213 ? -0.715 -5.262 -2.929 1.00 88.31 213 GLU A CA 1
ATOM 1720 C C . GLU A 1 213 ? -2.195 -5.642 -3.077 1.00 88.31 213 GLU A C 1
ATOM 1722 O O . GLU A 1 213 ? -3.061 -4.793 -3.299 1.00 88.31 213 GLU A O 1
ATOM 1727 N N . VAL A 1 214 ? -2.498 -6.931 -2.910 1.00 89.00 214 VAL A N 1
ATOM 1728 C CA . VAL A 1 214 ? -3.872 -7.445 -2.922 1.00 89.00 214 VAL A CA 1
ATOM 1729 C C . VAL A 1 214 ? -4.691 -6.874 -1.773 1.00 89.00 214 VAL A C 1
ATOM 1731 O O . VAL A 1 214 ? -5.832 -6.467 -1.979 1.00 89.00 214 VAL A O 1
ATOM 1734 N N . MET A 1 215 ? -4.134 -6.856 -0.565 1.00 92.94 215 MET A N 1
ATOM 1735 C CA . MET A 1 215 ? -4.821 -6.337 0.614 1.00 92.94 215 MET A CA 1
ATOM 1736 C C . MET A 1 215 ? -5.053 -4.834 0.522 1.00 92.94 215 MET A C 1
ATOM 1738 O O . MET A 1 215 ? -6.152 -4.383 0.831 1.00 92.94 215 MET A O 1
ATOM 1742 N N . GLU A 1 216 ? -4.063 -4.085 0.043 1.00 91.69 216 GLU A N 1
ATOM 1743 C CA . GLU A 1 216 ? -4.172 -2.660 -0.232 1.00 91.69 216 GLU A CA 1
ATOM 1744 C C . GLU A 1 216 ? -5.335 -2.410 -1.189 1.00 91.69 216 GLU A C 1
ATOM 1746 O O . GLU A 1 216 ? -6.247 -1.667 -0.845 1.00 91.69 216 GLU A O 1
ATOM 1751 N N . PHE A 1 217 ? -5.380 -3.090 -2.339 1.00 88.12 217 PHE A N 1
ATOM 1752 C CA . PHE A 1 217 ? -6.478 -2.929 -3.294 1.00 88.12 217 PHE A CA 1
ATOM 1753 C C . PHE A 1 217 ? -7.836 -3.263 -2.668 1.00 88.12 217 PHE A C 1
ATOM 1755 O O . PHE A 1 217 ? -8.770 -2.466 -2.731 1.00 88.12 217 PHE A O 1
ATOM 1762 N N . VAL A 1 218 ? -7.954 -4.434 -2.041 1.00 88.62 218 VAL A N 1
ATOM 1763 C CA . VAL A 1 218 ? -9.245 -4.936 -1.566 1.00 88.62 218 VAL A CA 1
ATOM 1764 C C . VAL A 1 218 ? -9.799 -4.125 -0.393 1.00 88.62 218 VAL A C 1
ATOM 1766 O O . VAL A 1 218 ? -11.007 -3.901 -0.329 1.00 88.62 218 VAL A O 1
ATOM 1769 N N . LEU A 1 219 ? -8.949 -3.678 0.533 1.00 92.81 219 LEU A N 1
ATOM 1770 C CA . LEU A 1 219 ? -9.382 -2.949 1.731 1.00 92.81 219 LEU A CA 1
ATOM 1771 C C . LEU A 1 219 ? -9.571 -1.446 1.480 1.00 92.81 219 LEU A C 1
ATOM 1773 O O . LEU A 1 219 ? -10.108 -0.746 2.337 1.00 92.81 219 LEU A O 1
ATOM 1777 N N . THR A 1 220 ? -9.184 -0.954 0.299 1.00 91.50 220 THR A N 1
ATOM 1778 C CA . THR A 1 220 ? -9.280 0.464 -0.091 1.00 91.50 220 THR A CA 1
ATOM 1779 C C . THR A 1 220 ? -10.075 0.693 -1.386 1.00 91.50 220 THR A C 1
ATOM 1781 O O . THR A 1 220 ? -10.039 1.785 -1.967 1.00 91.50 220 THR A O 1
ATOM 1784 N N . SER A 1 221 ? -10.825 -0.313 -1.837 1.00 85.69 221 SER A N 1
ATOM 1785 C CA . SER A 1 221 ? -11.691 -0.252 -3.017 1.00 85.69 221 SER A CA 1
ATOM 1786 C C . SER A 1 221 ? -13.094 -0.758 -2.693 1.00 85.69 221 SER A C 1
ATOM 1788 O O . SER A 1 221 ? -13.255 -1.792 -2.046 1.00 85.69 221 SER A O 1
ATOM 1790 N N . ASP A 1 222 ? -14.119 -0.073 -3.205 1.00 76.94 222 ASP A N 1
ATOM 1791 C CA . ASP A 1 222 ? -15.517 -0.519 -3.100 1.00 76.94 222 ASP A CA 1
ATOM 1792 C C . ASP A 1 222 ? -15.791 -1.790 -3.921 1.00 76.94 222 ASP A C 1
ATOM 1794 O O . ASP A 1 222 ? -16.748 -2.517 -3.654 1.00 76.94 222 ASP A O 1
ATOM 1798 N N . MET A 1 223 ? -14.930 -2.093 -4.900 1.00 69.81 223 MET A N 1
ATOM 1799 C CA . MET A 1 223 ? -15.042 -3.298 -5.728 1.00 69.81 223 MET A CA 1
ATOM 1800 C C . MET A 1 223 ? -14.586 -4.564 -4.983 1.00 69.81 223 MET A C 1
ATOM 1802 O O . MET A 1 223 ? -14.933 -5.682 -5.380 1.00 69.81 223 MET A O 1
ATOM 1806 N N . GLY A 1 224 ? -13.848 -4.398 -3.878 1.00 67.31 224 GLY A N 1
ATOM 1807 C CA . GLY A 1 224 ? -13.414 -5.471 -2.987 1.00 67.31 224 GLY A CA 1
ATOM 1808 C C . GLY A 1 224 ? -12.792 -6.668 -3.719 1.00 67.31 224 GLY A C 1
ATOM 1809 O O . GLY A 1 224 ? -12.015 -6.526 -4.658 1.00 67.31 224 GLY A O 1
ATOM 1810 N N . PHE A 1 225 ? -13.162 -7.880 -3.299 1.00 65.25 225 PHE A N 1
ATOM 1811 C CA . PHE A 1 225 ? -12.654 -9.143 -3.857 1.00 65.25 225 PHE A CA 1
ATOM 1812 C C . PHE A 1 225 ? -13.263 -9.546 -5.220 1.00 65.25 225 PHE A C 1
ATOM 1814 O O . PHE A 1 225 ? -12.958 -10.635 -5.717 1.00 65.25 225 PHE A O 1
ATOM 1821 N N . LEU A 1 226 ? -14.168 -8.746 -5.801 1.00 58.94 226 LEU A N 1
ATOM 1822 C CA . LEU A 1 226 ? -15.002 -9.175 -6.933 1.00 58.94 226 LEU A CA 1
ATOM 1823 C C . LEU A 1 226 ? -14.333 -9.005 -8.307 1.00 58.94 226 LEU A C 1
ATOM 1825 O O . LEU A 1 226 ? -14.566 -9.841 -9.180 1.00 58.94 226 LEU A O 1
ATOM 1829 N N . GLU A 1 227 ? -13.496 -7.983 -8.513 1.00 59.28 227 GLU A N 1
ATOM 1830 C CA . GLU A 1 227 ? -12.942 -7.666 -9.847 1.00 59.28 227 GLU A CA 1
ATOM 1831 C C . GLU A 1 227 ? -11.657 -8.419 -10.207 1.00 59.28 227 GLU A C 1
ATOM 1833 O O . GLU A 1 227 ? -11.412 -8.707 -11.375 1.00 59.28 227 GLU A O 1
ATOM 1838 N N . THR A 1 228 ? -10.857 -8.826 -9.227 1.00 62.00 228 THR A N 1
ATOM 1839 C CA . THR A 1 228 ? -9.536 -9.438 -9.452 1.00 62.00 228 THR A CA 1
ATOM 1840 C C . THR A 1 228 ? -9.566 -10.970 -9.413 1.00 62.00 228 THR A C 1
ATOM 1842 O O . THR A 1 228 ? -8.581 -11.615 -9.066 1.00 62.00 228 THR A O 1
ATOM 1845 N N . ASN A 1 229 ? -10.703 -11.599 -9.731 1.00 68.69 229 ASN A N 1
ATOM 1846 C CA . ASN A 1 229 ? -10.904 -13.051 -9.596 1.00 68.69 229 ASN A CA 1
ATOM 1847 C C . ASN A 1 229 ? -10.296 -13.875 -10.752 1.00 68.69 229 ASN A C 1
ATOM 1849 O O . ASN A 1 229 ? -10.922 -14.795 -11.290 1.00 68.69 229 ASN A O 1
ATOM 1853 N N . THR A 1 230 ? -9.072 -13.554 -11.157 1.00 77.56 230 THR A N 1
ATOM 1854 C CA . THR A 1 230 ? -8.332 -14.375 -12.115 1.00 77.56 230 THR A CA 1
ATOM 1855 C C . THR A 1 230 ? -7.891 -15.687 -11.443 1.00 77.56 230 THR A C 1
ATOM 1857 O O . THR A 1 230 ? -7.752 -15.757 -10.214 1.00 77.56 230 THR A O 1
ATOM 1860 N N . PRO A 1 231 ? -7.698 -16.785 -12.203 1.00 80.19 231 PRO A N 1
ATOM 1861 C CA . PRO A 1 231 ? -7.362 -18.083 -11.627 1.00 80.19 231 PRO A CA 1
ATOM 1862 C C . PRO A 1 231 ? -6.155 -18.083 -10.685 1.00 80.19 231 PRO A C 1
ATOM 1864 O O . PRO A 1 231 ? -6.184 -18.813 -9.695 1.00 80.19 231 PRO A O 1
ATOM 1867 N N . ASP A 1 232 ? -5.147 -17.277 -11.000 1.00 78.06 232 ASP A N 1
ATOM 1868 C CA . ASP A 1 232 ? -3.887 -17.100 -10.284 1.00 78.06 232 ASP A CA 1
ATOM 1869 C C . ASP A 1 232 ? -4.001 -16.192 -9.048 1.00 78.06 232 ASP A C 1
ATOM 1871 O O . ASP A 1 232 ? -3.241 -16.373 -8.099 1.00 78.06 232 ASP A O 1
ATOM 1875 N N . MET A 1 233 ? -4.998 -15.302 -8.995 1.00 82.75 233 MET A N 1
ATOM 1876 C CA . MET A 1 233 ? -5.236 -14.400 -7.859 1.00 82.75 233 MET A CA 1
ATOM 1877 C C . MET A 1 233 ? -6.110 -14.992 -6.758 1.00 82.75 233 MET A C 1
ATOM 1879 O O . MET A 1 233 ? -6.025 -14.589 -5.596 1.00 82.75 233 MET A O 1
ATOM 1883 N N . ARG A 1 234 ? -6.913 -16.009 -7.089 1.00 86.50 234 ARG A N 1
ATOM 1884 C CA . ARG A 1 234 ? -7.792 -16.701 -6.130 1.00 86.50 234 ARG A CA 1
ATOM 1885 C C . ARG A 1 234 ? -7.100 -17.143 -4.833 1.00 86.50 234 ARG A C 1
ATOM 1887 O O . ARG A 1 234 ? -7.705 -16.954 -3.775 1.00 86.50 234 ARG A O 1
ATOM 1894 N N . PRO A 1 235 ? -5.881 -17.720 -4.851 1.00 89.44 235 PRO A N 1
ATOM 1895 C CA . PRO A 1 235 ? -5.174 -18.057 -3.619 1.00 89.44 235 PRO A CA 1
ATOM 1896 C C . PRO A 1 235 ? -4.893 -16.825 -2.753 1.00 89.44 235 PRO A C 1
ATOM 1898 O O . PRO A 1 235 ? -5.190 -16.849 -1.561 1.00 89.44 235 PRO A O 1
ATOM 1901 N N . PHE A 1 236 ? -4.405 -15.730 -3.345 1.00 90.00 236 PHE A N 1
ATOM 1902 C CA . PHE A 1 236 ? -4.095 -14.499 -2.614 1.00 90.00 236 PHE A CA 1
ATOM 1903 C C . PHE A 1 236 ? -5.347 -13.858 -2.020 1.00 90.00 236 PHE A C 1
ATOM 1905 O O . PHE A 1 236 ? -5.321 -13.476 -0.856 1.00 90.00 236 PHE A O 1
ATOM 1912 N N . HIS A 1 237 ? -6.469 -13.837 -2.746 1.00 89.75 237 HIS A N 1
ATOM 1913 C CA . HIS A 1 237 ? -7.753 -13.382 -2.199 1.00 89.75 237 HIS A CA 1
ATOM 1914 C C . HIS A 1 237 ? -8.193 -14.196 -0.991 1.00 89.75 237 HIS A C 1
ATOM 1916 O O . HIS A 1 237 ? -8.563 -13.632 0.034 1.00 89.75 237 HIS A O 1
ATOM 1922 N N . LYS A 1 238 ? -8.129 -15.527 -1.093 1.00 91.94 238 LYS A N 1
ATOM 1923 C CA . LYS A 1 238 ? -8.490 -16.406 0.019 1.00 91.94 238 LYS A CA 1
ATOM 1924 C C . LYS A 1 238 ? -7.596 -16.151 1.234 1.00 91.94 238 LYS A C 1
ATOM 1926 O O . LYS A 1 238 ? -8.087 -16.121 2.358 1.00 91.94 238 LYS A O 1
ATOM 1931 N N . HIS A 1 239 ? -6.294 -15.976 1.013 1.00 95.25 239 HIS A N 1
ATOM 1932 C CA . HIS A 1 239 ? -5.352 -15.691 2.091 1.00 95.25 239 HIS A CA 1
ATOM 1933 C C . HIS A 1 239 ? -5.618 -14.309 2.702 1.00 95.25 239 HIS A C 1
ATOM 1935 O O . HIS A 1 239 ? -5.674 -14.209 3.920 1.00 95.25 239 HIS A O 1
ATOM 1941 N N . ALA A 1 240 ? -5.863 -13.278 1.888 1.00 94.44 240 ALA A N 1
ATOM 1942 C CA . ALA A 1 240 ? -6.221 -11.936 2.345 1.00 94.44 240 ALA A CA 1
ATOM 1943 C C . ALA A 1 240 ? -7.513 -11.942 3.178 1.00 94.44 240 ALA A C 1
ATOM 1945 O O . ALA A 1 240 ? -7.530 -11.375 4.263 1.00 94.44 240 ALA A O 1
ATOM 1946 N N . GLN A 1 241 ? -8.560 -12.652 2.742 1.00 94.44 241 GLN A N 1
ATOM 1947 C CA . GLN A 1 241 ? -9.783 -12.838 3.537 1.00 94.44 241 GLN A CA 1
ATOM 1948 C C . GLN A 1 241 ? -9.489 -13.467 4.900 1.00 94.44 241 GLN A C 1
ATOM 1950 O O . GLN A 1 241 ? -10.035 -13.038 5.911 1.00 94.44 241 GLN A O 1
ATOM 1955 N N . GLU A 1 242 ? -8.620 -14.476 4.947 1.00 97.06 242 GLU A N 1
ATOM 1956 C CA . GLU A 1 242 ? -8.242 -15.093 6.216 1.00 97.06 242 GLU A CA 1
ATOM 1957 C C . GLU A 1 242 ? -7.422 -14.147 7.100 1.00 97.06 242 GLU A C 1
ATOM 1959 O O . GLU A 1 242 ? -7.678 -14.090 8.299 1.00 97.06 242 GLU A O 1
ATOM 1964 N N . VAL A 1 243 ? -6.499 -13.365 6.526 1.00 97.56 243 VAL A N 1
ATOM 1965 C CA . VAL A 1 243 ? -5.745 -12.341 7.269 1.00 97.56 243 VAL A CA 1
ATOM 1966 C C . VAL A 1 243 ? -6.700 -11.328 7.891 1.00 97.56 243 VAL A C 1
ATOM 1968 O O . VAL A 1 243 ? -6.553 -11.003 9.062 1.00 97.56 243 VAL A O 1
ATOM 1971 N N . VAL A 1 244 ? -7.699 -10.873 7.137 1.00 96.06 244 VAL A N 1
ATOM 1972 C CA . VAL A 1 244 ? -8.724 -9.933 7.603 1.00 96.06 244 VAL A CA 1
ATOM 1973 C C . VAL A 1 244 ? -9.528 -10.540 8.759 1.00 96.06 244 VAL A C 1
ATOM 1975 O O . VAL A 1 244 ? -9.597 -9.952 9.834 1.00 96.06 244 VAL A O 1
ATOM 1978 N N . ILE A 1 245 ? -10.054 -11.759 8.593 1.00 96.12 245 ILE A N 1
ATOM 1979 C CA . ILE A 1 245 ? -10.873 -12.438 9.614 1.00 96.12 245 ILE A CA 1
ATOM 1980 C C . ILE A 1 245 ? -10.077 -12.707 10.898 1.00 96.12 245 ILE A C 1
ATOM 1982 O O . ILE A 1 245 ? -10.552 -12.431 11.999 1.00 96.12 245 ILE A O 1
ATOM 1986 N N . ILE A 1 246 ? -8.882 -13.285 10.776 1.00 97.19 246 ILE A N 1
ATOM 1987 C CA . ILE A 1 246 ? -8.073 -13.684 11.934 1.00 97.19 246 ILE A CA 1
ATOM 1988 C C . ILE A 1 246 ? -7.395 -12.465 12.567 1.00 97.19 246 ILE A C 1
ATOM 1990 O O . ILE A 1 246 ? -7.312 -12.386 13.792 1.00 97.19 246 ILE A O 1
ATOM 1994 N N . GLY A 1 247 ? -6.953 -11.504 11.755 1.00 95.88 247 GLY A N 1
ATOM 1995 C CA . GLY A 1 247 ? -6.385 -10.235 12.202 1.00 95.88 247 GLY A CA 1
ATOM 1996 C C . GLY A 1 247 ? -7.395 -9.381 12.959 1.00 95.88 247 GLY A C 1
ATOM 1997 O O . GLY A 1 247 ? -7.064 -8.851 14.011 1.00 95.88 247 GLY A O 1
ATOM 1998 N N . PHE A 1 248 ? -8.655 -9.336 12.523 1.00 95.12 248 PHE A N 1
ATOM 1999 C CA . PHE A 1 248 ? -9.720 -8.693 13.294 1.00 95.12 248 PHE A CA 1
ATOM 2000 C C . PHE A 1 248 ? -9.924 -9.362 14.666 1.00 95.12 248 PHE A C 1
ATOM 2002 O O . PHE A 1 248 ? -10.046 -8.690 15.686 1.00 95.12 248 PHE A O 1
ATOM 2009 N N . GLN A 1 249 ? -9.908 -10.698 14.721 1.00 95.19 249 GLN A N 1
ATOM 2010 C CA . GLN A 1 249 ? -10.152 -11.446 15.962 1.00 95.19 249 GLN A CA 1
ATOM 2011 C C . GLN A 1 249 ? -9.000 -11.390 16.969 1.00 95.19 249 GLN A C 1
ATOM 2013 O O . GLN A 1 249 ? -9.237 -11.468 18.175 1.00 95.19 249 GLN A O 1
ATOM 2018 N N . LYS A 1 250 ? -7.756 -11.354 16.484 1.00 97.12 250 LYS A N 1
ATOM 2019 C CA . LYS A 1 250 ? -6.554 -11.511 17.316 1.00 97.12 250 LYS A CA 1
ATOM 2020 C C . LYS A 1 250 ? -5.597 -10.322 17.247 1.00 97.12 250 LYS A C 1
ATOM 2022 O O . LYS A 1 250 ? -4.548 -10.385 17.870 1.00 97.12 250 LYS A O 1
ATOM 2027 N N . GLY A 1 251 ? -5.915 -9.275 16.495 1.00 95.56 251 GLY A N 1
ATOM 2028 C CA . GLY A 1 251 ? -5.005 -8.159 16.262 1.00 95.56 251 GLY A CA 1
ATOM 2029 C C . GLY A 1 251 ? -3.754 -8.563 15.460 1.00 95.56 251 GLY A C 1
ATOM 2030 O O . GLY A 1 251 ? -3.811 -9.487 14.634 1.00 95.56 251 GLY A O 1
ATOM 2031 N N . PRO A 1 252 ? -2.610 -7.896 15.705 1.00 96.94 252 PRO A N 1
ATOM 2032 C CA . PRO A 1 252 ? -1.348 -8.124 14.996 1.00 96.94 252 PRO A CA 1
ATOM 2033 C C . PRO A 1 252 ? -0.886 -9.581 14.981 1.00 96.94 252 PRO A C 1
ATOM 2035 O O . PRO A 1 252 ? -0.468 -10.095 13.941 1.00 96.94 252 PRO A O 1
ATOM 2038 N N . GLU A 1 253 ? -1.026 -10.307 16.098 1.00 97.25 253 GLU A N 1
ATOM 2039 C CA . GLU A 1 253 ? -0.585 -11.703 16.144 1.00 97.25 253 GLU A CA 1
ATOM 2040 C C . GLU A 1 253 ? -1.377 -12.593 15.175 1.00 97.25 253 GLU A C 1
ATOM 2042 O O . GLU A 1 253 ? -0.823 -13.546 14.623 1.00 97.25 253 GLU A O 1
ATOM 2047 N N . GLY A 1 254 ? -2.652 -12.272 14.929 1.00 97.62 254 GLY A N 1
ATOM 2048 C CA . GLY A 1 254 ? -3.506 -12.994 13.986 1.00 97.62 254 GLY A CA 1
ATOM 2049 C C . GLY A 1 254 ? -3.104 -12.800 12.528 1.00 97.62 254 GLY A C 1
ATOM 2050 O O . GLY A 1 254 ? -3.090 -13.762 11.749 1.00 97.62 254 GLY A O 1
ATOM 2051 N N . VAL A 1 255 ? -2.725 -11.571 12.173 1.00 97.75 255 VAL A N 1
ATOM 2052 C CA . VAL A 1 255 ? -2.157 -11.260 10.858 1.00 97.75 255 VAL A CA 1
ATOM 2053 C C . VAL A 1 255 ? -0.880 -12.074 10.662 1.00 97.75 255 VAL A C 1
ATOM 2055 O O . VAL A 1 255 ? -0.801 -12.896 9.747 1.00 97.75 255 VAL A O 1
ATOM 2058 N N . GLN A 1 256 ? 0.082 -11.947 11.577 1.00 97.06 256 GLN A N 1
ATOM 2059 C CA . GLN A 1 256 ? 1.386 -12.607 11.479 1.00 97.06 256 GLN A CA 1
ATOM 2060 C C . GLN A 1 256 ? 1.289 -14.142 11.491 1.00 97.06 256 GLN A C 1
ATOM 2062 O O . GLN A 1 256 ? 2.040 -14.824 10.786 1.00 97.06 256 GLN A O 1
ATOM 2067 N N . GLU A 1 257 ? 0.363 -14.713 12.270 1.00 97.31 257 GLU A N 1
ATOM 2068 C CA . GLU A 1 257 ? 0.056 -16.147 12.264 1.00 97.31 257 GLU A CA 1
ATOM 2069 C C . GLU A 1 257 ? -0.387 -16.610 10.873 1.00 97.31 257 GLU A C 1
ATOM 2071 O O . GLU A 1 257 ? 0.139 -17.600 10.354 1.00 97.31 257 GLU A O 1
ATOM 2076 N N . THR A 1 258 ? -1.300 -15.869 10.246 1.00 97.50 258 THR A N 1
ATOM 2077 C CA . THR A 1 258 ? -1.828 -16.190 8.916 1.00 97.50 258 THR A CA 1
ATOM 2078 C C . THR A 1 258 ? -0.748 -16.059 7.841 1.00 97.50 258 THR A C 1
ATOM 2080 O O . THR A 1 258 ? -0.596 -16.948 7.000 1.00 97.50 258 THR A O 1
ATOM 2083 N N . LEU A 1 259 ? 0.074 -15.008 7.904 1.00 96.44 259 LEU A N 1
ATOM 2084 C CA . LEU A 1 259 ? 1.203 -14.820 6.988 1.00 96.44 259 LEU A CA 1
ATOM 2085 C C . LEU A 1 259 ? 2.210 -15.976 7.084 1.00 96.44 259 LEU A C 1
ATOM 2087 O O . LEU A 1 259 ? 2.634 -16.525 6.063 1.00 96.44 259 LEU A O 1
ATOM 2091 N N . ARG A 1 260 ? 2.539 -16.412 8.308 1.00 95.50 260 ARG A N 1
ATOM 2092 C CA . ARG A 1 260 ? 3.433 -17.554 8.557 1.00 95.50 260 ARG A CA 1
ATOM 2093 C C . ARG A 1 260 ? 2.828 -18.874 8.082 1.00 95.50 260 ARG A C 1
ATOM 2095 O O . ARG A 1 260 ? 3.540 -19.683 7.491 1.00 95.50 260 ARG A O 1
ATOM 2102 N N . LYS A 1 261 ? 1.526 -19.086 8.304 1.00 96.31 261 LYS A N 1
ATOM 2103 C CA . LYS A 1 261 ? 0.785 -20.279 7.856 1.00 96.31 261 LYS A CA 1
ATOM 2104 C C . LYS A 1 261 ? 0.909 -20.490 6.346 1.00 96.31 261 LYS A C 1
ATOM 2106 O O . LYS A 1 261 ? 1.077 -21.625 5.907 1.00 96.31 261 LYS A O 1
ATOM 2111 N N . TYR A 1 262 ? 0.836 -19.412 5.569 1.00 94.69 262 TYR A N 1
ATOM 2112 C CA . TYR A 1 262 ? 0.911 -19.463 4.107 1.00 94.69 262 TYR A CA 1
ATOM 2113 C C . TYR A 1 262 ? 2.325 -19.301 3.540 1.00 94.69 262 TYR A C 1
ATOM 2115 O O . TYR A 1 262 ? 2.501 -19.340 2.324 1.00 94.69 262 TYR A O 1
ATOM 2123 N N . GLY A 1 263 ? 3.336 -19.183 4.405 1.00 92.25 263 GLY A N 1
ATOM 2124 C CA . GLY A 1 263 ? 4.735 -19.103 3.997 1.00 92.25 263 GLY A CA 1
ATOM 2125 C C . GLY A 1 263 ? 5.094 -17.805 3.275 1.00 92.25 263 GLY A C 1
ATOM 2126 O O . GLY A 1 263 ? 6.034 -17.808 2.484 1.00 92.25 263 GLY A O 1
ATOM 2127 N N . TYR A 1 264 ? 4.359 -16.715 3.524 1.00 92.94 264 TYR A N 1
ATOM 2128 C CA . TYR A 1 264 ? 4.719 -15.408 2.984 1.00 92.94 264 TYR A CA 1
ATOM 2129 C C . TYR A 1 264 ? 6.013 -14.909 3.623 1.00 92.94 264 TYR A C 1
ATOM 2131 O O . TYR A 1 264 ? 6.169 -14.898 4.852 1.00 92.94 264 TYR A O 1
ATOM 2139 N N . ASP A 1 265 ? 6.939 -14.495 2.765 1.00 87.81 265 ASP A N 1
ATOM 2140 C CA . ASP A 1 265 ? 8.273 -14.071 3.166 1.00 87.81 265 ASP A CA 1
ATOM 2141 C C . ASP A 1 265 ? 8.777 -12.889 2.328 1.00 87.81 265 ASP A C 1
ATOM 2143 O O . ASP A 1 265 ? 8.251 -12.602 1.242 1.00 87.81 265 ASP A O 1
ATOM 2147 N N . CYS A 1 266 ? 9.813 -12.227 2.843 1.00 85.06 266 CYS A N 1
ATOM 2148 C CA . CYS A 1 266 ? 10.532 -11.143 2.184 1.00 85.06 266 CYS A CA 1
ATOM 2149 C C . CYS A 1 266 ? 12.000 -11.507 1.972 1.00 85.06 266 CYS A C 1
ATOM 2151 O O . CYS A 1 266 ? 12.632 -12.208 2.761 1.00 85.06 266 CYS A O 1
ATOM 2153 N N . ALA A 1 267 ? 12.581 -10.964 0.903 1.00 78.06 267 ALA A N 1
ATOM 2154 C CA . ALA A 1 267 ? 14.016 -11.089 0.680 1.00 78.06 267 ALA A CA 1
ATOM 2155 C C . ALA A 1 267 ? 14.836 -10.318 1.726 1.00 78.06 267 ALA A C 1
ATOM 2157 O O . ALA A 1 267 ? 15.964 -10.716 1.979 1.00 78.06 267 ALA A O 1
ATOM 2158 N N . ASP A 1 268 ? 14.286 -9.264 2.333 1.00 81.50 268 ASP A N 1
ATOM 2159 C CA . ASP A 1 268 ? 14.903 -8.487 3.411 1.00 81.50 268 ASP A CA 1
ATOM 2160 C C . ASP A 1 268 ? 13.943 -8.413 4.610 1.00 81.50 268 ASP A C 1
ATOM 2162 O O . ASP A 1 268 ? 12.747 -8.171 4.442 1.00 81.50 268 ASP A O 1
ATOM 2166 N N . GLU A 1 269 ? 14.464 -8.614 5.820 1.00 85.69 269 GLU A N 1
ATOM 2167 C CA . GLU A 1 269 ? 13.684 -8.544 7.061 1.00 85.69 269 GLU A CA 1
ATOM 2168 C C . GLU A 1 269 ? 13.095 -7.144 7.291 1.00 85.69 269 GLU A C 1
ATOM 2170 O O . GLU A 1 269 ? 11.991 -7.010 7.813 1.00 85.69 269 GLU A O 1
ATOM 2175 N N . ALA A 1 270 ? 13.789 -6.086 6.858 1.00 86.25 270 ALA A N 1
ATOM 2176 C CA . ALA A 1 270 ? 13.286 -4.722 6.994 1.00 86.25 270 ALA A CA 1
ATOM 2177 C C . ALA A 1 270 ? 12.004 -4.495 6.176 1.00 86.25 270 ALA A C 1
ATOM 2179 O O . ALA A 1 270 ? 11.106 -3.783 6.626 1.00 86.25 270 ALA A O 1
ATOM 2180 N N . ASP A 1 271 ? 11.895 -5.129 5.004 1.00 87.00 271 ASP A N 1
ATOM 2181 C CA . ASP A 1 271 ? 10.672 -5.068 4.201 1.00 87.00 271 ASP A CA 1
ATOM 2182 C C . ASP A 1 271 ? 9.542 -5.835 4.876 1.00 87.00 271 ASP A C 1
ATOM 2184 O O . ASP A 1 271 ? 8.394 -5.415 4.805 1.00 87.00 271 ASP A O 1
ATOM 2188 N N . ARG A 1 272 ? 9.855 -6.965 5.524 1.00 91.12 272 ARG A N 1
ATOM 2189 C CA . ARG A 1 272 ? 8.858 -7.746 6.256 1.00 91.12 272 ARG A CA 1
ATOM 2190 C C . ARG A 1 272 ? 8.224 -6.912 7.357 1.00 91.12 272 ARG A C 1
ATOM 2192 O O . ARG A 1 272 ? 7.008 -6.808 7.388 1.00 91.12 272 ARG A O 1
ATOM 2199 N N . VAL A 1 273 ? 9.042 -6.271 8.193 1.00 92.19 273 VAL A N 1
ATOM 2200 C CA . VAL A 1 273 ? 8.543 -5.391 9.260 1.00 92.19 273 VAL A CA 1
ATOM 2201 C C . VAL A 1 273 ? 7.687 -4.268 8.678 1.00 92.19 273 VAL A C 1
ATOM 2203 O O . VAL A 1 273 ? 6.598 -4.015 9.174 1.00 92.19 273 VAL A O 1
ATOM 2206 N N . TYR A 1 274 ? 8.146 -3.628 7.597 1.00 91.75 274 TYR A N 1
ATOM 2207 C CA . TYR A 1 274 ? 7.373 -2.583 6.926 1.00 91.75 274 TYR A CA 1
ATOM 2208 C C . TYR A 1 274 ? 6.004 -3.098 6.457 1.00 91.75 274 TYR A C 1
ATOM 2210 O O . TYR A 1 274 ? 4.980 -2.499 6.770 1.00 91.75 274 TYR A O 1
ATOM 2218 N N . LEU A 1 275 ? 5.980 -4.217 5.735 1.00 93.94 275 LEU A N 1
ATOM 2219 C CA . LEU A 1 275 ? 4.761 -4.790 5.173 1.00 93.94 275 LEU A CA 1
ATOM 2220 C C . LEU A 1 275 ? 3.793 -5.309 6.235 1.00 93.94 275 LEU A C 1
ATOM 2222 O O . LEU A 1 275 ? 2.597 -5.058 6.118 1.00 93.94 275 LEU A O 1
ATOM 2226 N N . ASP A 1 276 ? 4.296 -5.994 7.264 1.00 95.62 276 ASP A N 1
ATOM 2227 C CA . ASP A 1 276 ? 3.483 -6.493 8.376 1.00 95.62 276 ASP A CA 1
ATOM 2228 C C . ASP A 1 276 ? 2.755 -5.313 9.049 1.00 95.62 276 ASP A C 1
ATOM 2230 O O . ASP A 1 276 ? 1.529 -5.334 9.161 1.00 95.62 276 ASP A O 1
ATOM 2234 N N . SER A 1 277 ? 3.472 -4.227 9.372 1.00 95.75 277 SER A N 1
ATOM 2235 C CA . SER A 1 277 ? 2.885 -3.012 9.956 1.00 95.75 277 SER A CA 1
ATOM 2236 C C . SER A 1 277 ? 1.774 -2.396 9.100 1.00 95.75 277 SER A C 1
ATOM 2238 O O . SER A 1 277 ? 0.736 -1.997 9.630 1.00 95.75 277 SER A O 1
ATOM 2240 N N . TRP A 1 278 ? 1.964 -2.308 7.779 1.00 96.12 278 TRP A N 1
ATOM 2241 C CA . TRP A 1 278 ? 0.953 -1.734 6.883 1.00 96.12 278 TRP A CA 1
ATOM 2242 C C . TRP A 1 278 ? -0.265 -2.639 6.704 1.00 96.12 278 TRP A C 1
ATOM 2244 O O . TRP A 1 278 ? -1.392 -2.145 6.698 1.00 96.12 278 TRP A O 1
ATOM 2254 N N . ILE A 1 279 ? -0.068 -3.956 6.608 1.00 97.50 279 ILE A N 1
ATOM 2255 C CA . ILE A 1 279 ? -1.171 -4.922 6.549 1.00 97.50 279 ILE A CA 1
ATOM 2256 C C . ILE A 1 279 ? -2.012 -4.847 7.830 1.00 97.50 279 ILE A C 1
ATOM 2258 O O . ILE A 1 279 ? -3.240 -4.788 7.767 1.00 97.50 279 ILE A O 1
ATOM 2262 N N . GLU A 1 280 ? -1.364 -4.828 8.994 1.00 98.19 280 GLU A N 1
ATOM 2263 C CA . GLU A 1 280 ? -2.036 -4.736 10.292 1.00 98.19 280 GLU A CA 1
ATOM 2264 C C . GLU A 1 280 ? -2.815 -3.422 10.443 1.00 98.19 280 GLU A C 1
ATOM 2266 O O . GLU A 1 280 ? -3.946 -3.425 10.941 1.00 98.19 280 GLU A O 1
ATOM 2271 N N . LEU A 1 281 ? -2.251 -2.308 9.964 1.00 97.56 281 LEU A N 1
ATOM 2272 C CA . LEU A 1 281 ? -2.935 -1.019 9.933 1.00 97.56 281 LEU A CA 1
ATOM 2273 C C . LEU A 1 281 ? -4.166 -1.050 9.015 1.00 97.56 281 LEU A C 1
ATOM 2275 O O . LEU A 1 281 ? -5.234 -0.612 9.436 1.00 97.56 281 LEU A O 1
ATOM 2279 N N . LEU A 1 282 ? -4.059 -1.596 7.800 1.00 97.31 282 LEU A N 1
ATOM 2280 C CA . LEU A 1 282 ? -5.196 -1.724 6.878 1.00 97.31 282 LEU A CA 1
ATOM 2281 C C . LEU A 1 282 ? -6.350 -2.525 7.493 1.00 97.31 282 LEU A C 1
ATOM 2283 O O . LEU A 1 282 ? -7.503 -2.100 7.420 1.00 97.31 282 LEU A O 1
ATOM 2287 N N . VAL A 1 283 ? -6.044 -3.666 8.121 1.00 97.75 283 VAL A N 1
ATOM 2288 C CA . VAL A 1 283 ? -7.049 -4.494 8.811 1.00 97.75 283 VAL A CA 1
ATOM 2289 C C . VAL A 1 283 ? -7.678 -3.721 9.972 1.00 97.75 283 VAL A C 1
ATOM 2291 O O . VAL A 1 283 ? -8.898 -3.741 10.132 1.00 97.75 283 VAL A O 1
ATOM 2294 N N . SER A 1 284 ? -6.865 -2.994 10.744 1.00 97.94 284 SER A N 1
ATOM 2295 C CA . SER A 1 284 ? -7.339 -2.165 11.858 1.00 97.94 284 SER A CA 1
ATOM 2296 C C . SER A 1 284 ? -8.284 -1.058 11.394 1.00 97.94 284 SER A C 1
ATOM 2298 O O . SER A 1 284 ? -9.332 -0.861 11.995 1.00 97.94 284 SER A O 1
ATOM 2300 N N . LEU A 1 285 ? -7.946 -0.352 10.312 1.00 97.25 285 LEU A N 1
ATOM 2301 C CA . LEU A 1 285 ? -8.781 0.716 9.765 1.00 97.25 285 LEU A CA 1
ATOM 2302 C C . LEU A 1 285 ? -10.096 0.170 9.200 1.00 97.25 285 LEU A C 1
ATOM 2304 O O . LEU A 1 285 ? -11.153 0.739 9.457 1.00 97.25 285 LEU A O 1
ATOM 2308 N N . ARG A 1 286 ? -10.030 -0.913 8.416 1.00 95.06 286 ARG A N 1
ATOM 2309 C CA . ARG A 1 286 ? -11.183 -1.395 7.652 1.00 95.06 286 ARG A CA 1
ATOM 2310 C C . ARG A 1 286 ? -12.150 -2.236 8.475 1.00 95.06 286 ARG A C 1
ATOM 2312 O O . ARG A 1 286 ? -13.345 -2.004 8.383 1.00 95.06 286 ARG A O 1
ATOM 2319 N N . GLU A 1 287 ? -11.648 -3.190 9.253 1.00 93.88 287 GLU A N 1
ATOM 2320 C CA . GLU A 1 287 ? -12.494 -4.085 10.055 1.00 93.88 287 GLU A CA 1
ATOM 2321 C C . GLU A 1 287 ? -12.474 -3.733 11.538 1.00 93.88 287 GLU A C 1
ATOM 2323 O O . GLU A 1 287 ? -13.478 -3.891 12.220 1.00 93.88 287 GLU A O 1
ATOM 2328 N N . GLY A 1 288 ? -11.326 -3.285 12.057 1.00 94.25 288 GLY A N 1
ATOM 2329 C CA . GLY A 1 288 ? -11.179 -2.971 13.478 1.00 94.25 288 GLY A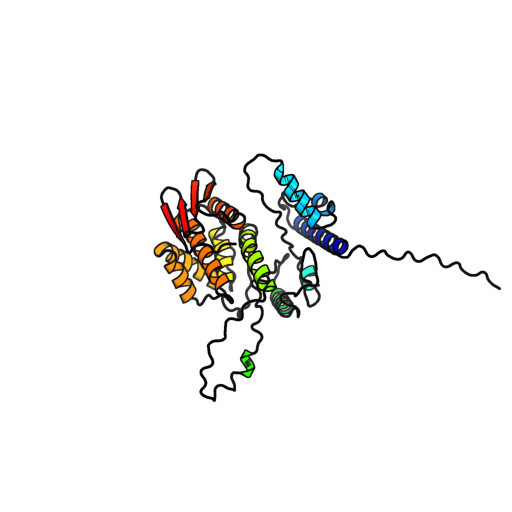 CA 1
ATOM 2330 C C . GLY A 1 288 ? -12.016 -1.768 13.910 1.00 94.25 288 GLY A C 1
ATOM 2331 O O . GLY A 1 288 ? -12.671 -1.835 14.940 1.00 94.25 288 GLY A O 1
ATOM 2332 N N . LEU A 1 289 ? -11.997 -0.704 13.105 1.00 96.31 289 LEU A N 1
ATOM 2333 C CA . LEU A 1 289 ? -12.714 0.555 13.336 1.00 96.31 289 LEU A CA 1
ATOM 2334 C C . LEU A 1 289 ? -13.927 0.742 12.402 1.00 96.31 289 LEU A C 1
ATOM 2336 O O . LEU A 1 289 ? -14.529 1.812 12.405 1.00 96.31 289 LEU A O 1
ATOM 2340 N N . ASP A 1 290 ? -14.242 -0.258 11.568 1.00 95.94 290 ASP A N 1
ATOM 2341 C CA . ASP A 1 290 ? -15.346 -0.250 10.586 1.00 95.94 290 ASP A CA 1
ATOM 2342 C C . ASP A 1 290 ? -15.406 1.023 9.710 1.00 95.94 290 ASP A C 1
ATOM 2344 O O . ASP A 1 290 ? -16.468 1.575 9.406 1.00 95.94 290 ASP A O 1
ATOM 2348 N N . LEU A 1 291 ? -14.242 1.544 9.299 1.00 95.75 291 LEU A N 1
ATOM 2349 C CA . LEU A 1 291 ? -14.188 2.769 8.503 1.00 95.75 291 LEU A CA 1
ATOM 2350 C C . LEU A 1 291 ? -14.585 2.493 7.052 1.00 95.75 291 LEU A C 1
ATOM 2352 O O . LEU A 1 291 ? -14.166 1.508 6.432 1.00 95.75 291 LEU A O 1
ATOM 2356 N N . ASN A 1 292 ? -15.350 3.414 6.460 1.00 94.69 292 ASN A N 1
ATOM 2357 C CA . ASN A 1 292 ? -15.690 3.338 5.042 1.00 94.69 292 ASN A CA 1
ATOM 2358 C C . ASN A 1 292 ? -14.441 3.504 4.151 1.00 94.69 292 ASN A C 1
ATOM 2360 O O . ASN A 1 292 ? -13.448 4.117 4.545 1.00 94.69 292 ASN A O 1
ATOM 2364 N N . VAL A 1 293 ? -14.503 2.982 2.923 1.00 92.25 293 VAL A N 1
ATOM 2365 C CA . VAL A 1 293 ? -13.369 2.969 1.985 1.00 92.25 293 VAL A CA 1
ATOM 2366 C C . VAL A 1 293 ? -12.804 4.371 1.723 1.00 92.25 293 VAL A C 1
ATOM 2368 O O . VAL A 1 293 ? -11.586 4.533 1.662 1.00 92.25 293 VAL A O 1
ATOM 2371 N N . GLY A 1 294 ? -13.653 5.394 1.599 1.00 91.00 294 GLY A N 1
ATOM 2372 C CA . GLY A 1 294 ? -13.222 6.776 1.365 1.00 91.00 294 GLY A CA 1
ATOM 2373 C C . GLY A 1 294 ? -12.373 7.336 2.509 1.00 91.00 294 GLY A C 1
ATOM 2374 O O . GLY A 1 294 ? -11.329 7.955 2.270 1.00 91.00 294 GLY A O 1
ATOM 2375 N N . ILE A 1 295 ? -12.766 7.046 3.750 1.00 94.94 295 ILE A N 1
ATOM 2376 C CA . ILE A 1 295 ? -12.013 7.418 4.951 1.00 94.94 295 ILE A CA 1
ATOM 2377 C C . ILE A 1 295 ? -10.699 6.636 5.021 1.00 94.94 295 ILE A C 1
ATOM 2379 O O . ILE A 1 295 ? -9.645 7.256 5.180 1.00 94.94 295 ILE A O 1
ATOM 2383 N N . VAL A 1 296 ? -10.729 5.308 4.836 1.00 95.31 296 VAL A N 1
ATOM 2384 C CA . VAL A 1 296 ? -9.513 4.469 4.848 1.00 95.31 296 VAL A CA 1
ATOM 2385 C C . VAL A 1 296 ? -8.499 4.987 3.829 1.00 95.31 296 VAL A C 1
ATOM 2387 O O . VAL A 1 296 ? -7.342 5.211 4.172 1.00 95.31 296 VAL A O 1
ATOM 2390 N N . ARG A 1 297 ? -8.929 5.258 2.590 1.00 92.44 297 ARG A N 1
ATOM 2391 C CA . ARG A 1 297 ? -8.062 5.815 1.540 1.00 92.44 297 ARG A CA 1
ATOM 2392 C C . ARG A 1 297 ? -7.459 7.154 1.939 1.00 92.44 297 ARG A C 1
ATOM 2394 O O . ARG A 1 297 ? -6.274 7.364 1.707 1.00 92.44 297 ARG A O 1
ATOM 2401 N N . THR A 1 298 ? -8.256 8.041 2.533 1.00 90.81 298 THR A N 1
ATOM 2402 C CA . THR A 1 298 ? -7.782 9.360 2.973 1.00 90.81 298 THR A CA 1
ATOM 2403 C C . THR A 1 298 ? -6.710 9.222 4.051 1.00 90.81 298 THR A C 1
ATOM 2405 O O . THR A 1 298 ? -5.646 9.820 3.926 1.00 90.81 298 THR A O 1
ATOM 2408 N N . VAL A 1 299 ? -6.935 8.374 5.058 1.00 93.38 299 VAL A N 1
ATOM 2409 C CA . VAL A 1 299 ? -5.943 8.093 6.107 1.00 93.38 299 VAL A CA 1
ATOM 2410 C C . VAL A 1 299 ? -4.669 7.500 5.512 1.00 93.38 299 VAL A C 1
ATOM 2412 O O . VAL A 1 299 ? -3.575 7.989 5.784 1.00 93.38 299 VAL A O 1
ATOM 2415 N N . MET A 1 300 ? -4.799 6.476 4.670 1.00 92.69 300 MET A N 1
ATOM 2416 C CA . MET A 1 300 ? -3.658 5.815 4.038 1.00 92.69 300 MET A CA 1
ATOM 2417 C C . MET A 1 300 ? -2.865 6.775 3.147 1.00 92.69 300 MET A C 1
ATOM 2419 O O . MET A 1 300 ? -1.637 6.720 3.139 1.00 92.69 300 MET A O 1
ATOM 2423 N N . ASP A 1 301 ? -3.534 7.674 2.421 1.00 88.19 301 ASP A N 1
ATOM 2424 C CA . ASP A 1 301 ? -2.884 8.715 1.626 1.00 88.19 301 ASP A CA 1
ATOM 2425 C C . ASP A 1 301 ? -2.098 9.691 2.502 1.00 88.19 301 ASP A C 1
ATOM 2427 O O . ASP A 1 301 ? -0.918 9.904 2.231 1.00 88.19 301 ASP A O 1
ATOM 2431 N N . GLU A 1 302 ? -2.695 10.225 3.568 1.00 89.19 302 GLU A N 1
ATOM 2432 C CA . GLU A 1 302 ? -1.990 11.118 4.497 1.00 89.19 302 GLU A CA 1
ATOM 2433 C C . GLU A 1 302 ? -0.753 10.425 5.092 1.00 89.19 302 GLU A C 1
ATOM 2435 O O . GLU A 1 302 ? 0.349 10.960 5.023 1.00 89.19 302 GLU A O 1
ATOM 2440 N N . LEU A 1 303 ? -0.880 9.183 5.569 1.00 88.81 303 LEU A N 1
ATOM 2441 C CA . LEU A 1 303 ? 0.242 8.433 6.154 1.00 88.81 303 LEU A CA 1
ATOM 2442 C C . LEU A 1 303 ? 1.318 8.026 5.141 1.00 88.81 303 LEU A C 1
ATOM 2444 O O . LEU A 1 303 ? 2.461 7.760 5.516 1.00 88.81 303 LEU A O 1
ATOM 2448 N N . THR A 1 304 ? 0.962 7.928 3.862 1.00 84.88 304 THR A N 1
ATOM 2449 C CA . THR A 1 304 ? 1.927 7.622 2.801 1.00 84.88 304 THR A CA 1
ATOM 2450 C C . THR A 1 304 ? 2.879 8.797 2.574 1.00 84.88 304 THR A C 1
ATOM 2452 O O . THR A 1 304 ? 4.069 8.587 2.318 1.00 84.88 304 THR A O 1
ATOM 2455 N N . TRP A 1 305 ? 2.362 10.026 2.649 1.00 81.94 305 TRP A N 1
ATOM 2456 C CA . TRP A 1 305 ? 3.097 11.242 2.288 1.00 81.94 305 TRP A CA 1
ATOM 2457 C C . TRP A 1 305 ? 3.679 11.977 3.485 1.00 81.94 305 TRP A C 1
ATOM 2459 O O . TRP A 1 305 ? 4.766 12.547 3.384 1.00 81.94 305 TRP A O 1
ATOM 2469 N N . GLU A 1 306 ? 2.983 11.927 4.611 1.00 81.44 306 GLU A N 1
ATOM 2470 C CA . GLU A 1 306 ? 3.409 12.538 5.854 1.00 81.44 306 GLU A CA 1
ATOM 2471 C C . GLU A 1 306 ? 4.127 11.497 6.718 1.00 81.44 306 GLU A C 1
ATOM 2473 O O . GLU A 1 306 ? 3.680 10.357 6.857 1.00 81.44 306 GLU A O 1
ATOM 2478 N N . ASP A 1 307 ? 5.232 11.898 7.346 1.00 82.31 307 ASP A N 1
ATOM 2479 C CA . ASP A 1 307 ? 5.935 11.094 8.353 1.00 82.31 307 ASP A CA 1
ATOM 2480 C C . ASP A 1 307 ? 5.821 11.758 9.734 1.00 82.31 307 ASP A C 1
ATOM 2482 O O . ASP A 1 307 ? 6.807 12.292 10.264 1.00 82.31 307 ASP A O 1
ATOM 2486 N N . PRO A 1 308 ? 4.596 11.835 10.294 1.00 82.69 308 PRO A N 1
ATOM 2487 C CA . PRO A 1 308 ? 4.378 12.529 11.547 1.00 82.69 308 PRO A CA 1
ATOM 2488 C C . PRO A 1 308 ? 5.130 11.822 12.673 1.00 82.69 308 PRO A C 1
ATOM 2490 O O . PRO A 1 308 ? 5.017 10.612 12.871 1.00 82.69 308 PRO A O 1
ATOM 2493 N N . GLN A 1 309 ? 5.887 12.609 13.433 1.00 83.06 309 GLN A N 1
ATOM 2494 C CA . GLN A 1 309 ? 6.553 12.138 14.638 1.00 83.06 309 GLN A CA 1
ATOM 2495 C C . GLN A 1 309 ? 5.562 12.236 15.805 1.00 83.06 309 GLN A C 1
ATOM 2497 O O . GLN A 1 309 ? 5.284 13.334 16.292 1.00 83.06 309 GLN A O 1
ATOM 2502 N N . GLY A 1 310 ? 5.027 11.091 16.234 1.00 90.19 310 GLY A N 1
ATOM 2503 C CA . GLY A 1 310 ? 4.061 10.973 17.331 1.00 90.19 310 GLY A CA 1
ATOM 2504 C C . GLY A 1 310 ? 2.589 11.029 16.895 1.00 90.19 310 GLY A C 1
ATOM 2505 O O . GLY A 1 310 ? 2.288 10.833 15.713 1.00 90.19 310 GLY A O 1
ATOM 2506 N N . PRO A 1 311 ? 1.662 11.286 17.841 1.00 92.50 311 PRO A N 1
ATOM 2507 C CA . PRO A 1 311 ? 0.231 11.276 17.570 1.00 92.50 311 PRO A CA 1
ATOM 2508 C C . PRO A 1 311 ? -0.166 12.329 16.538 1.00 92.50 311 PRO A C 1
ATOM 2510 O O . PRO A 1 311 ? 0.131 13.519 16.674 1.00 92.50 311 PRO A O 1
ATOM 2513 N N . TYR A 1 312 ? -0.886 11.879 15.523 1.00 92.31 312 TYR A N 1
ATOM 2514 C CA . TYR A 1 312 ? -1.360 12.674 14.408 1.00 92.31 312 TYR A CA 1
ATOM 2515 C C . TYR A 1 312 ? -2.873 12.528 14.282 1.00 92.31 312 TYR A C 1
ATOM 2517 O O . TYR A 1 312 ? -3.410 11.428 14.395 1.00 92.31 312 TYR A O 1
ATOM 2525 N N . ARG A 1 313 ? -3.570 13.649 14.071 1.00 94.44 313 ARG A N 1
ATOM 2526 C CA . ARG A 1 313 ? -5.033 13.687 14.001 1.00 94.44 313 ARG A CA 1
ATOM 2527 C C . ARG A 1 313 ? -5.494 14.044 12.597 1.00 94.44 313 ARG A C 1
ATOM 2529 O O . ARG A 1 313 ? -5.157 15.110 12.089 1.00 94.44 313 ARG A O 1
ATOM 2536 N N . ILE A 1 314 ? -6.322 13.179 12.027 1.00 94.06 314 ILE A N 1
ATOM 2537 C CA . ILE A 1 314 ? -6.941 13.312 10.709 1.00 94.06 314 ILE A CA 1
ATOM 2538 C C . ILE A 1 314 ? -8.447 13.461 10.924 1.00 94.06 314 ILE A C 1
ATOM 2540 O O . ILE A 1 314 ? -9.039 12.725 11.707 1.00 94.06 314 ILE A O 1
ATOM 2544 N N . VAL A 1 315 ? -9.079 14.426 10.258 1.00 93.00 315 VAL A N 1
ATOM 2545 C CA . VAL A 1 315 ? -10.537 14.610 10.315 1.00 93.00 315 VAL A CA 1
ATOM 2546 C C . VAL A 1 315 ? -11.094 14.472 8.904 1.00 93.00 315 VAL A C 1
ATOM 2548 O O . VAL A 1 315 ? -10.729 15.255 8.028 1.00 93.00 315 VAL A O 1
ATOM 2551 N N . VAL A 1 316 ? -11.962 13.481 8.689 1.00 91.25 316 VAL A N 1
ATOM 2552 C CA . VAL A 1 316 ? -12.565 13.161 7.385 1.00 91.25 316 VAL A CA 1
ATOM 2553 C C . VAL A 1 316 ? -14.069 12.993 7.569 1.00 91.25 316 VAL A C 1
ATOM 2555 O O . VAL A 1 316 ? -14.475 12.149 8.355 1.00 91.25 316 VAL A O 1
ATOM 2558 N N . GLU A 1 317 ? -14.886 13.786 6.865 1.00 84.12 317 GLU A N 1
ATOM 2559 C CA . GLU A 1 317 ? -16.360 13.639 6.835 1.00 84.12 317 GLU A CA 1
ATOM 2560 C C . GLU A 1 317 ? -17.035 13.518 8.223 1.00 84.12 317 GLU A C 1
ATOM 2562 O O . GLU A 1 317 ? -18.019 12.808 8.370 1.00 84.12 317 GLU A O 1
ATOM 2567 N N . ASP A 1 318 ? -16.507 14.217 9.234 1.00 91.44 318 ASP A N 1
ATOM 2568 C CA . ASP A 1 318 ? -16.916 14.200 10.656 1.00 91.44 318 ASP A CA 1
ATOM 2569 C C . ASP A 1 318 ? -16.317 13.086 11.535 1.00 91.44 318 ASP A C 1
ATOM 2571 O O . ASP A 1 318 ? -16.402 13.172 12.762 1.00 91.44 318 ASP A O 1
ATOM 2575 N N . THR A 1 319 ? -15.610 12.111 10.965 1.00 93.56 319 THR A N 1
ATOM 2576 C CA . THR A 1 319 ? -14.841 11.125 11.737 1.00 93.56 319 THR A CA 1
ATOM 2577 C C . THR A 1 319 ? -13.475 11.699 12.111 1.00 93.56 319 THR A C 1
ATOM 2579 O O . THR A 1 319 ? -12.681 12.094 11.251 1.00 93.56 319 THR A O 1
ATOM 2582 N N . ALA A 1 320 ? -13.183 11.752 13.414 1.00 96.44 320 ALA A N 1
ATOM 2583 C CA . ALA A 1 320 ? -11.871 12.128 13.926 1.00 96.44 320 ALA A CA 1
ATOM 2584 C C . ALA A 1 320 ? -11.039 10.876 14.205 1.00 96.44 320 ALA A C 1
ATOM 2586 O O . ALA A 1 320 ? -11.393 10.068 15.060 1.00 96.44 320 ALA A O 1
ATOM 2587 N N . ILE A 1 321 ? -9.921 10.761 13.499 1.00 97.69 321 ILE A N 1
ATOM 2588 C CA . ILE A 1 321 ? -9.007 9.629 13.569 1.00 97.69 321 ILE A CA 1
ATOM 2589 C C . ILE A 1 321 ? -7.712 10.115 14.190 1.00 97.69 321 ILE A C 1
ATOM 2591 O O . ILE A 1 321 ? -7.102 11.068 13.701 1.00 97.69 321 ILE A O 1
ATOM 2595 N N . GLU A 1 322 ? -7.289 9.473 15.267 1.00 97.69 322 GLU A N 1
ATOM 2596 C CA . GLU A 1 322 ? -5.986 9.710 15.875 1.00 97.69 322 GLU A CA 1
ATOM 2597 C C . GLU A 1 322 ? -5.110 8.488 15.644 1.00 97.69 322 GLU A C 1
ATOM 2599 O O . GLU A 1 322 ? -5.536 7.353 15.833 1.00 97.69 322 GLU A O 1
ATOM 2604 N N . ILE A 1 323 ? -3.884 8.710 15.194 1.00 97.00 323 ILE A N 1
ATOM 2605 C CA . ILE A 1 323 ? -2.947 7.637 14.890 1.00 97.00 323 ILE A CA 1
ATOM 2606 C C . ILE A 1 323 ? -1.559 7.997 15.387 1.00 97.00 323 ILE A C 1
ATOM 2608 O O . ILE A 1 323 ? -1.078 9.107 15.170 1.00 97.00 323 ILE A O 1
ATOM 2612 N N . ASP A 1 324 ? -0.891 7.039 16.016 1.00 96.12 324 ASP A N 1
ATOM 2613 C CA . ASP A 1 324 ? 0.527 7.126 16.333 1.00 96.12 324 ASP A CA 1
ATOM 2614 C C . ASP A 1 324 ? 1.262 5.981 15.646 1.00 96.12 324 ASP A C 1
ATOM 2616 O O . ASP A 1 324 ? 1.152 4.805 16.006 1.00 96.12 324 ASP A O 1
ATOM 2620 N N . ARG A 1 325 ? 2.029 6.350 14.623 1.00 94.56 325 ARG A N 1
ATOM 2621 C CA . ARG A 1 325 ? 2.809 5.412 13.819 1.00 94.56 325 ARG A CA 1
ATOM 2622 C C . ARG A 1 325 ? 3.961 4.794 14.605 1.00 94.56 325 ARG A C 1
ATOM 2624 O O . ARG A 1 325 ? 4.297 3.639 14.363 1.00 94.56 325 ARG A O 1
ATOM 2631 N N . SER A 1 326 ? 4.559 5.563 15.513 1.00 93.62 326 SER A N 1
ATOM 2632 C CA . SER A 1 326 ? 5.734 5.156 16.288 1.00 93.62 326 SER A CA 1
ATOM 2633 C C . SER A 1 326 ? 5.377 4.238 17.453 1.00 93.62 326 SER A C 1
ATOM 2635 O O . SER A 1 326 ? 6.154 3.354 17.802 1.00 93.62 326 SER A O 1
ATOM 2637 N N . GLU A 1 327 ? 4.175 4.403 18.002 1.00 95.81 327 GLU A N 1
ATOM 2638 C CA . GLU A 1 327 ? 3.652 3.585 19.100 1.00 95.81 327 GLU A CA 1
ATOM 2639 C C . GLU A 1 327 ? 2.679 2.489 18.627 1.00 95.81 327 GLU A C 1
ATOM 2641 O O . GLU A 1 327 ? 2.242 1.655 19.427 1.00 95.81 327 GLU A O 1
ATOM 2646 N N . GLY A 1 328 ? 2.324 2.473 17.337 1.00 96.44 328 GLY A N 1
ATOM 2647 C CA . GLY A 1 328 ? 1.554 1.395 16.718 1.00 96.44 328 GLY A CA 1
ATOM 2648 C C . GLY A 1 328 ? 0.096 1.335 17.176 1.00 96.44 328 GLY A C 1
ATOM 2649 O O . GLY A 1 328 ? -0.384 0.290 17.630 1.00 96.44 328 GLY A O 1
ATOM 2650 N N . TRP A 1 329 ? -0.623 2.457 17.128 1.00 97.81 329 TRP A N 1
ATOM 2651 C CA . TRP A 1 329 ? -2.056 2.473 17.435 1.00 97.81 329 TRP A CA 1
ATOM 2652 C C . TRP A 1 329 ? -2.834 3.477 16.591 1.00 97.81 329 TRP A C 1
ATOM 2654 O O . TRP A 1 329 ? -2.298 4.497 16.163 1.00 97.81 329 TRP A O 1
ATOM 2664 N N . VAL A 1 330 ? -4.108 3.167 16.356 1.00 98.06 330 VAL A N 1
ATOM 2665 C CA . VAL A 1 330 ? -5.075 4.035 15.677 1.00 98.06 330 VAL A CA 1
ATOM 2666 C C . VAL A 1 330 ? -6.399 4.005 16.430 1.00 98.06 330 VAL A C 1
ATOM 2668 O O . VAL A 1 330 ? -6.796 2.954 16.935 1.00 98.06 330 VAL A O 1
ATOM 2671 N N . SER A 1 331 ? -7.070 5.147 16.538 1.00 98.12 331 SER A N 1
ATOM 2672 C CA . SER A 1 331 ? -8.361 5.282 17.199 1.00 98.12 331 SER A CA 1
ATOM 2673 C C . SER A 1 331 ? -9.337 6.129 16.391 1.00 98.12 331 SER A C 1
ATOM 2675 O O . SER A 1 331 ? -8.955 7.096 15.732 1.00 98.12 331 SER A O 1
ATOM 2677 N N . ALA A 1 332 ? -10.609 5.750 16.455 1.00 97.50 332 ALA A N 1
ATOM 2678 C CA . ALA A 1 332 ? -11.742 6.486 15.908 1.00 97.50 332 ALA A CA 1
ATOM 2679 C C . ALA A 1 332 ? -12.960 6.216 16.799 1.00 97.50 332 ALA A C 1
ATOM 2681 O O . ALA A 1 332 ? -13.112 5.112 17.314 1.00 97.50 332 ALA A O 1
ATOM 2682 N N . ASP A 1 333 ? -13.786 7.234 17.045 1.00 93.88 333 ASP A N 1
ATOM 2683 C CA . ASP A 1 333 ? -15.056 7.118 17.786 1.00 93.88 333 ASP A CA 1
ATOM 2684 C C . ASP A 1 333 ? -14.974 6.411 19.158 1.00 93.88 333 ASP A C 1
ATOM 2686 O O . ASP A 1 333 ? -15.931 5.819 19.651 1.00 93.88 333 ASP A O 1
ATOM 2690 N N . GLY A 1 334 ? -13.822 6.533 19.827 1.00 93.88 334 GLY A N 1
ATOM 2691 C CA . GLY A 1 334 ? -13.565 5.939 21.143 1.00 93.88 334 GLY A CA 1
ATOM 2692 C C . GLY A 1 334 ? -13.067 4.492 21.106 1.00 93.88 334 GLY A C 1
ATOM 2693 O O . GLY A 1 334 ? -12.695 3.962 22.154 1.00 93.88 334 GLY A O 1
ATOM 2694 N N . GLU A 1 335 ? -13.001 3.874 19.930 1.00 97.44 335 GLU A N 1
ATOM 2695 C CA . GLU A 1 335 ? -12.388 2.565 19.720 1.00 97.44 335 GLU A CA 1
ATOM 2696 C C . GLU A 1 335 ? -10.904 2.717 19.379 1.00 97.44 335 GLU A C 1
ATOM 2698 O O . GLU A 1 335 ? -10.465 3.736 18.847 1.00 97.44 335 GLU A O 1
ATOM 2703 N N . THR A 1 336 ? -10.081 1.739 19.758 1.00 97.81 336 THR A N 1
ATOM 2704 C CA . THR A 1 336 ? -8.631 1.784 19.522 1.00 97.81 336 THR A CA 1
ATOM 2705 C C . THR A 1 336 ? -8.112 0.417 19.115 1.00 97.81 336 THR A C 1
ATOM 2707 O O . THR A 1 336 ? -8.299 -0.569 19.828 1.00 97.81 336 THR A O 1
ATOM 2710 N N . CYS A 1 337 ? -7.397 0.383 17.996 1.00 98.06 337 CYS A N 1
ATOM 2711 C CA . CYS A 1 337 ? -6.736 -0.795 17.458 1.00 98.06 337 CYS A CA 1
ATOM 2712 C C . CYS A 1 337 ? -5.214 -0.654 17.570 1.00 98.06 337 CYS A C 1
ATOM 2714 O O . CYS A 1 337 ? -4.663 0.452 17.572 1.00 98.06 337 CYS A O 1
ATOM 2716 N N . ARG A 1 338 ? -4.528 -1.795 17.669 1.00 97.88 338 ARG A N 1
ATOM 2717 C CA . ARG A 1 338 ? -3.065 -1.888 17.739 1.00 97.88 338 ARG A CA 1
ATOM 2718 C C . ARG A 1 338 ? -2.515 -2.507 16.463 1.00 97.88 338 ARG A C 1
ATOM 2720 O O . ARG A 1 338 ? -3.103 -3.445 15.937 1.00 97.88 338 ARG A O 1
ATOM 2727 N N . PHE A 1 339 ? -1.363 -2.011 16.035 1.00 97.75 339 PHE A N 1
ATOM 2728 C CA . PHE A 1 339 ? -0.563 -2.551 14.941 1.00 97.75 339 PHE A CA 1
ATOM 2729 C C . PHE A 1 339 ? 0.924 -2.449 15.298 1.00 97.75 339 PHE A C 1
ATOM 2731 O O . PHE A 1 339 ? 1.310 -1.740 16.227 1.00 97.75 339 PHE A O 1
ATOM 2738 N N . THR A 1 340 ? 1.775 -3.179 14.593 1.00 96.94 340 THR A N 1
ATOM 2739 C CA . THR A 1 340 ? 3.226 -3.110 14.756 1.00 96.94 340 THR A CA 1
ATOM 2740 C C . THR A 1 340 ? 3.705 -1.721 14.332 1.00 96.94 340 THR A C 1
ATOM 2742 O O . THR A 1 340 ? 3.411 -1.323 13.204 1.00 96.94 340 THR A O 1
ATOM 2745 N N . PRO A 1 341 ? 4.462 -0.981 15.165 1.00 96.19 341 PRO A N 1
ATOM 2746 C CA . PRO A 1 341 ? 4.947 0.352 14.822 1.00 96.19 341 PRO A CA 1
ATOM 2747 C C . PRO A 1 341 ? 5.546 0.449 13.421 1.00 96.19 341 PRO A C 1
ATOM 2749 O O . PRO A 1 341 ? 6.363 -0.383 13.024 1.00 96.19 341 PRO A O 1
ATOM 2752 N N . LEU A 1 342 ? 5.146 1.477 12.676 1.00 91.94 342 LEU A N 1
ATOM 2753 C CA . LEU A 1 342 ? 5.643 1.695 11.324 1.00 91.94 342 LEU A CA 1
ATOM 2754 C C . LEU A 1 342 ? 7.117 2.127 11.384 1.00 91.94 342 LEU A C 1
ATOM 2756 O O . LEU A 1 342 ? 7.451 3.035 12.152 1.00 91.94 342 LEU A O 1
ATOM 2760 N N . PRO A 1 343 ? 8.005 1.537 10.562 1.00 87.62 343 PRO A N 1
ATOM 2761 C CA . PRO A 1 343 ? 9.399 1.956 10.506 1.00 87.62 343 PRO A CA 1
ATOM 2762 C C . PRO A 1 343 ? 9.531 3.439 10.150 1.00 87.62 343 PRO A C 1
ATOM 2764 O O . PRO A 1 343 ? 8.836 3.928 9.254 1.00 87.62 343 PRO A O 1
ATOM 2767 N N . ALA A 1 344 ? 10.465 4.127 10.813 1.00 81.81 344 ALA A N 1
ATOM 2768 C CA . ALA A 1 344 ? 10.841 5.489 10.452 1.00 81.81 344 ALA A CA 1
ATOM 2769 C C . ALA A 1 344 ? 11.370 5.534 9.009 1.00 81.81 344 ALA A C 1
ATOM 2771 O O . ALA A 1 344 ? 12.070 4.626 8.545 1.00 81.81 344 ALA A O 1
ATOM 2772 N N . VAL A 1 345 ? 10.990 6.596 8.307 1.00 65.81 345 VAL A N 1
ATOM 2773 C CA . VAL A 1 345 ? 11.151 6.790 6.863 1.00 65.81 345 VAL A CA 1
ATOM 2774 C C . VAL A 1 345 ? 12.436 7.557 6.552 1.00 65.81 345 VAL A C 1
ATOM 2776 O O . VAL A 1 345 ? 12.723 8.578 7.199 1.00 65.81 345 VAL A O 1
#

Foldseek 3Di:
DDDDDDDDDDDDPPDDDPQLVVLVVQLVQQVVLVVVVVVVDVCDDPPPDPSCLSVVDSAPVRSQVVLVVVQVPDPDPDDSDRDDDDPWHFLVRLLPDDLAQQDDDRVDSNPDDLCRRSPQSVVVCVLCVPPDDGTDDDDPLLGCSDPPPPVVVCPVVVVDPDPDPDPPLDDDDPVRVVVNVVCLLVVLLVLLVDPDEDDDDPPDDAALVVLLSLLSNQLQDPCHPPPHPDPVCVVSSVLSVQLLVQCLVPPLVSNVVSCVVSPHDDSDVLVVLQSSQSSSVSSCCCPVAVHDSVVSSVVSVCVSPDQDQAWDWDADPNWIKIDGLQQAWIDTPHGIGGGRRHDHD

Mean predicted aligned error: 13.95 Å

Organism: NCBI:txid97972

Radius of gyration: 24.18 Å; Cα contacts (8 Å, |Δi|>4): 333; chains: 1; bounding box: 56×66×87 Å

pLDDT: mean 72.0, std 18.96, range [33.5, 98.19]

Solvent-accessible surface area (backbone atoms only — not comparable to full-atom values): 20954 Å² total; per-residue (Å²): 135,84,85,83,82,80,77,75,81,78,77,77,80,76,75,66,60,68,66,46,52,54,36,51,52,49,48,52,51,51,49,54,45,50,54,50,51,48,74,77,35,97,78,64,71,87,80,60,79,49,66,66,62,59,66,74,34,69,35,66,69,55,42,54,50,52,54,57,55,63,65,70,73,60,92,60,91,67,78,85,76,72,86,81,82,80,78,62,34,43,46,71,59,58,69,68,49,64,68,46,72,72,39,93,46,100,88,50,50,82,56,91,37,93,46,76,72,13,62,56,59,54,49,50,52,61,72,49,65,87,53,92,67,68,66,45,77,85,61,74,80,76,47,71,73,63,74,76,76,65,74,74,74,54,71,81,56,77,82,62,94,65,85,71,73,78,82,73,69,68,73,68,55,73,67,56,46,52,50,44,56,53,45,67,48,48,48,60,57,48,43,58,74,38,93,73,80,84,87,65,62,94,85,62,76,71,39,39,65,60,48,45,55,52,42,50,35,34,61,37,35,94,63,39,81,69,79,52,68,44,87,72,38,46,63,51,53,56,49,44,53,48,27,46,57,38,18,59,76,54,35,45,63,24,33,55,49,46,39,56,75,73,58,45,47,59,76,43,70,71,56,40,54,45,49,53,17,52,51,31,42,51,39,31,42,38,64,61,64,63,42,53,40,72,54,41,41,51,53,52,50,49,60,55,76,47,83,68,87,45,81,42,79,49,79,51,100,88,48,55,34,42,35,21,44,69,79,14,38,41,32,44,92,89,46,75,40,58,26,53,46,49,70,88,130

Nearest PDB structures (foldseek):
  8d4a-assembly1_A  TM=1.692E-01  e=6.235E+00  Sulfuricurvum sp. PC08-66

Sequence (345 aa):
MPPRDKKSPQLSTCELPPLLGAWRSLVNRSVKAWEAIRSEHDSVPSHLPSEALLRNHITLSAFLATYNDTSSSSSSSTSKKAPLFFFFQLRASFFAQEPVFTEWSRDDLDHDHPDPHGTDLRTHKRDLEDVGWDYVFVDWTCIPQQRHRHRRVGQEAAASGSVAPPPSQQRRAASEAAYARRCMRSIPHIIRSAGFTHHYPMTFEPRLWVLYEVMEFVLTSDMGFLETNTPDMRPFHKHAQEVVIIGFQKGPEGVQETLRKYGYDCADEADRVYLDSWIELLVSLREGLDLNVGIVRTVMDELTWEDPQGPYRIVVEDTAIEIDRSEGWVSADGETCRFTPLPAV